Protein AF-0000000077086807 (afdb_homodimer)

Organism: Amphimedon queenslandica (NCBI:txid400682)

Foldseek 3Di:
DFQFAAPPPHPDSVPGDSDPPPRPPDDPPVNDDDDDDPLWDDFQDWAADQDPDRQDHFIWTQDPRFTATEDEPPDALLLQLLRSQLVPHHSPPGGDDPPPGDPPVHWHFYKYFDGPNPDNGSVPTDMDGTDTDD/DFQFDADPPHPDSVPGDSDPPPRPPDCPPVNDDDDDDPLWDDFQDWAADQDPDRQDHFIWTQDPRFTATEDEPPDALLLQLLRSQLVPHHSPPGDDDPPPGDPPVHWHFYKYFDGPNPDNGSVPTDMDGTDTDD

pLDDT: mean 76.61, std 18.99, range [32.12, 97.5]

Solvent-accessible surface area (backbone atoms only — not comparable to full-atom values): 13725 Å² total; per-residue (Å²): 113,62,22,32,44,46,58,95,79,46,89,42,78,83,63,18,56,62,57,83,60,97,44,72,61,59,71,52,58,75,16,28,35,22,31,37,34,34,92,45,40,43,64,74,29,65,50,57,40,72,46,94,47,82,48,28,24,28,37,28,37,15,53,90,50,34,68,23,34,36,21,22,85,66,64,34,55,35,41,21,16,13,47,26,40,55,63,38,26,37,40,70,67,30,33,52,41,50,41,78,36,68,82,58,98,49,37,26,28,36,31,48,59,52,45,89,42,80,51,70,36,67,86,73,30,54,59,51,78,54,36,34,29,101,111,62,19,32,46,48,60,94,80,47,88,44,78,85,64,20,56,61,56,84,60,95,41,72,59,58,70,52,60,73,16,29,33,22,32,36,35,34,92,46,40,43,64,73,28,64,50,57,39,70,47,93,49,83,49,27,23,26,38,26,37,16,52,90,50,33,70,24,32,36,21,21,84,64,66,36,55,35,43,22,16,13,48,24,39,54,63,38,26,38,40,70,69,30,35,52,41,52,40,78,36,69,82,57,97,50,38,28,29,35,31,48,58,51,44,88,41,80,52,70,36,67,86,73,28,54,59,53,77,54,37,32,28,99

Structure (mmCIF, N/CA/C/O backbone):
data_AF-0000000077086807-model_v1
#
loop_
_entity.id
_entity.type
_entity.pdbx_description
1 polymer 'SRCR domain-containing protein'
#
loop_
_atom_site.group_PDB
_atom_site.id
_atom_site.type_symbol
_atom_site.label_atom_id
_atom_site.label_alt_id
_atom_site.label_comp_id
_atom_site.label_asym_id
_atom_site.label_entity_id
_atom_site.label_seq_id
_atom_site.pdbx_PDB_ins_code
_atom_site.Cartn_x
_atom_site.Cartn_y
_atom_site.Cartn_z
_atom_site.occupancy
_atom_site.B_iso_or_equiv
_atom_site.auth_seq_id
_atom_site.auth_comp_id
_atom_site.auth_asym_id
_atom_site.auth_atom_id
_atom_site.pdbx_PDB_model_num
ATOM 1 N N . MET A 1 1 ? 14.492 -28.344 -6.41 1 32.66 1 MET A N 1
ATOM 2 C CA . MET A 1 1 ? 13.789 -27.094 -6.109 1 32.66 1 MET A CA 1
ATOM 3 C C . MET A 1 1 ? 12.289 -27.25 -6.328 1 32.66 1 MET A C 1
ATOM 5 O O . MET A 1 1 ? 11.844 -27.5 -7.449 1 32.66 1 MET A O 1
ATOM 9 N N . SER A 1 2 ? 11.641 -27.75 -5.359 1 36.88 2 SER A N 1
ATOM 10 C CA . SER A 1 2 ? 10.383 -28.484 -5.41 1 36.88 2 SER A CA 1
ATOM 11 C C . SER A 1 2 ? 9.195 -27.531 -5.512 1 36.88 2 SER A C 1
ATOM 13 O O . SER A 1 2 ? 9.234 -26.422 -4.98 1 36.88 2 SER A O 1
ATOM 15 N N . SER A 1 3 ? 8.555 -27.578 -6.641 1 43 3 SER A N 1
ATOM 16 C CA . SER A 1 3 ? 7.273 -26.906 -6.84 1 43 3 SER A CA 1
ATOM 17 C C . SER A 1 3 ? 6.227 -27.406 -5.844 1 43 3 SER A C 1
ATOM 19 O O . SER A 1 3 ? 6.18 -28.594 -5.523 1 43 3 SER A O 1
ATOM 21 N N . VAL A 1 4 ? 5.785 -26.609 -4.941 1 46.09 4 VAL A N 1
ATOM 22 C CA . VAL A 1 4 ? 4.719 -27.016 -4.023 1 46.09 4 VAL A CA 1
ATOM 23 C C . VAL A 1 4 ? 3.361 -26.656 -4.629 1 46.09 4 VAL A C 1
ATOM 25 O O . VAL A 1 4 ? 3.166 -25.562 -5.137 1 46.09 4 VAL A O 1
ATOM 28 N N . TYR A 1 5 ? 2.594 -27.688 -5.238 1 46 5 TYR A N 1
ATOM 29 C CA . TYR A 1 5 ? 1.195 -27.562 -5.633 1 46 5 TYR A CA 1
ATOM 30 C C . TYR A 1 5 ? 0.279 -27.625 -4.418 1 46 5 TYR A C 1
ATOM 32 O O . TYR A 1 5 ? 0.442 -28.5 -3.555 1 46 5 TYR A O 1
ATOM 40 N N . CYS A 1 6 ? -0.334 -26.516 -4.027 1 48.94 6 CYS A N 1
ATOM 41 C CA . CYS A 1 6 ? -1.276 -26.594 -2.916 1 48.94 6 CYS A CA 1
ATOM 42 C C . CYS A 1 6 ? -2.713 -26.641 -3.422 1 48.94 6 CYS A C 1
ATOM 44 O O . CYS A 1 6 ? -3.086 -25.875 -4.312 1 48.94 6 CYS A O 1
ATOM 46 N N . SER A 1 7 ? -3.307 -27.812 -3.32 1 43.62 7 SER A N 1
ATOM 47 C CA . SER A 1 7 ? -4.73 -27.906 -3.627 1 43.62 7 SER A CA 1
ATOM 48 C C . SER A 1 7 ? -5.531 -26.859 -2.869 1 43.62 7 SER A C 1
ATOM 50 O O . SER A 1 7 ? -5.078 -26.344 -1.845 1 43.62 7 SER A O 1
ATOM 52 N N . ASN A 1 8 ? -6.672 -26.359 -3.514 1 44.47 8 ASN A N 1
ATOM 53 C CA . ASN A 1 8 ? -7.641 -25.422 -2.969 1 44.47 8 ASN A CA 1
ATOM 54 C C . ASN A 1 8 ? -7.91 -25.688 -1.49 1 44.47 8 ASN A C 1
ATOM 56 O O . ASN A 1 8 ? -8.391 -24.797 -0.776 1 44.47 8 ASN A O 1
ATOM 60 N N . SER A 1 9 ? -7.863 -26.797 -1.082 1 41.06 9 SER A N 1
ATOM 61 C CA . SER A 1 9 ? -8.266 -27.219 0.256 1 41.06 9 SER A CA 1
ATOM 62 C C . SER A 1 9 ? -7.086 -27.188 1.225 1 41.06 9 SER A C 1
ATOM 64 O O . SER A 1 9 ? -7.211 -27.594 2.379 1 41.06 9 SER A O 1
ATOM 66 N N . ALA A 1 10 ? -5.969 -26.781 0.783 1 44.25 10 ALA A N 1
ATOM 67 C CA . ALA A 1 10 ? -4.852 -26.906 1.719 1 44.25 10 ALA A CA 1
ATOM 68 C C . ALA A 1 10 ? -4.824 -25.734 2.695 1 44.25 10 ALA A C 1
ATOM 70 O O . ALA A 1 10 ? -4.949 -24.578 2.289 1 44.25 10 ALA A O 1
ATOM 71 N N . ALA A 1 11 ? -4.926 -25.969 3.92 1 46 11 ALA A N 1
ATOM 72 C CA . ALA A 1 11 ? -5 -24.969 4.996 1 46 11 ALA A CA 1
ATOM 73 C C . ALA A 1 11 ? -3.684 -24.219 5.133 1 46 11 ALA A C 1
ATOM 75 O O . ALA A 1 11 ? -3.664 -23.078 5.605 1 46 11 ALA A O 1
ATOM 76 N N . SER A 1 12 ? -2.568 -24.969 4.969 1 43.09 12 SER A N 1
ATOM 77 C CA . SER A 1 12 ? -1.233 -24.391 5.102 1 43.09 12 SER A CA 1
ATOM 78 C C . SER A 1 12 ? -0.334 -24.797 3.943 1 43.09 12 SER A C 1
ATOM 80 O O . SER A 1 12 ? -0.54 -25.859 3.336 1 43.09 12 SER A O 1
ATOM 82 N N . LEU A 1 13 ? 0.532 -23.891 3.283 1 48.75 13 LEU A N 1
ATOM 83 C CA . LEU A 1 13 ? 1.515 -24.219 2.254 1 48.75 13 LEU A CA 1
ATOM 84 C C . LEU A 1 13 ? 2.322 -25.453 2.635 1 48.75 13 LEU A C 1
ATOM 86 O O . LEU A 1 13 ? 2.754 -26.203 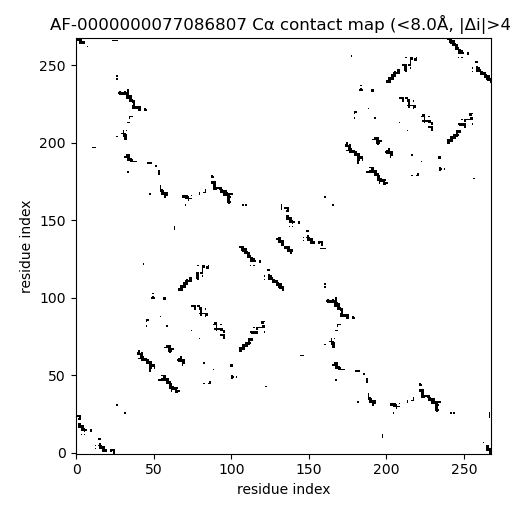1.764 1 48.75 13 LEU A O 1
ATOM 90 N N . LEU A 1 14 ? 2.484 -25.562 3.871 1 46.91 14 LEU A N 1
ATOM 91 C CA . LEU A 1 14 ? 3.229 -26.734 4.324 1 46.91 14 LEU A CA 1
ATOM 92 C C . LEU A 1 14 ? 2.492 -28.016 3.959 1 46.91 14 LEU A C 1
ATOM 94 O O . LEU A 1 14 ? 3.098 -29.094 3.902 1 46.91 14 LEU A O 1
ATOM 98 N N . ASP A 1 15 ? 1.222 -27.875 3.877 1 47.03 15 ASP A N 1
ATOM 99 C CA . ASP A 1 15 ? 0.433 -29.078 3.627 1 47.03 15 ASP A CA 1
ATOM 100 C C . ASP A 1 15 ? 0.374 -29.391 2.135 1 47.03 15 ASP A C 1
ATOM 102 O O . ASP A 1 15 ? -0.283 -30.359 1.726 1 47.03 15 ASP A O 1
ATOM 106 N N . CYS A 1 16 ? 0.763 -28.469 1.413 1 50.34 16 CYS A N 1
ATOM 107 C CA . CYS A 1 16 ? 0.667 -28.688 -0.025 1 50.34 16 CYS A CA 1
ATOM 108 C C . CYS A 1 16 ? 1.713 -29.688 -0.492 1 50.34 16 CYS A C 1
ATOM 110 O O . CYS A 1 16 ? 2.816 -29.75 0.054 1 50.34 16 CYS A O 1
ATOM 112 N N . SER A 1 17 ? 1.229 -30.891 -1 1 47 17 SER A N 1
ATOM 113 C CA . SER A 1 17 ? 2.061 -31.969 -1.515 1 47 17 SER A CA 1
ATOM 114 C C . SER A 1 17 ? 2.938 -31.5 -2.668 1 47 17 SER A C 1
ATOM 116 O O . SER A 1 17 ? 2.492 -30.719 -3.514 1 47 17 SER A O 1
ATOM 118 N N . TYR A 1 18 ? 4.316 -31.438 -2.516 1 44.19 18 TYR A N 1
ATOM 119 C CA . TYR A 1 18 ? 5.348 -31.281 -3.537 1 44.19 18 TYR A CA 1
ATOM 120 C C . TYR A 1 18 ? 5.137 -32.25 -4.68 1 44.19 18 TYR A C 1
ATOM 122 O O . TYR A 1 18 ? 5.355 -33.469 -4.516 1 44.19 18 TYR A O 1
ATOM 130 N N . ASN A 1 19 ? 4.074 -32.312 -5.449 1 40.34 19 ASN A N 1
ATOM 131 C CA . ASN A 1 19 ? 4.152 -33.281 -6.52 1 40.34 19 ASN A CA 1
ATOM 132 C C . ASN A 1 19 ? 5.203 -32.906 -7.559 1 40.34 19 ASN A C 1
ATOM 134 O O . ASN A 1 19 ? 5.461 -31.719 -7.781 1 40.34 19 ASN A O 1
ATOM 138 N N . SER A 1 20 ? 6.109 -33.781 -8.086 1 37.34 20 SER A N 1
ATOM 139 C CA . SER A 1 20 ? 7.188 -33.938 -9.055 1 37.34 20 SER A CA 1
ATOM 140 C C . SER A 1 20 ? 6.785 -33.406 -10.422 1 37.34 20 SER A C 1
ATOM 142 O O . SER A 1 20 ? 7.539 -33.5 -11.391 1 37.34 20 SER A O 1
ATOM 144 N N . LEU A 1 21 ? 5.539 -33.406 -10.789 1 40.88 21 LEU A N 1
ATOM 145 C CA . LEU A 1 21 ? 5.379 -33.188 -12.227 1 40.88 21 LEU A CA 1
ATOM 146 C C . LEU A 1 21 ? 6.113 -31.922 -12.672 1 40.88 21 LEU A C 1
ATOM 148 O O . LEU A 1 21 ? 6.52 -31.109 -11.844 1 40.88 21 LEU A O 1
ATOM 152 N N . SER A 1 22 ? 5.984 -31.625 -14.102 1 41.62 22 SER A N 1
ATOM 153 C CA . SER A 1 22 ? 6.684 -30.688 -14.984 1 41.62 22 SER A CA 1
ATOM 154 C C . SER A 1 22 ? 6.73 -29.297 -14.383 1 41.62 22 SER A C 1
ATOM 156 O O . SER A 1 22 ? 5.801 -28.5 -14.57 1 41.62 22 SER A O 1
ATOM 158 N N . ALA A 1 23 ? 7.07 -29.172 -13.25 1 45.06 23 ALA A N 1
ATOM 159 C CA . ALA A 1 23 ? 7.133 -28.172 -12.188 1 45.06 23 ALA A CA 1
ATOM 160 C C . ALA A 1 23 ? 7.785 -26.875 -12.68 1 45.06 23 ALA A C 1
ATOM 162 O O . ALA A 1 23 ? 8.914 -26.891 -13.164 1 45.06 23 ALA A O 1
ATOM 163 N N . ILE A 1 24 ? 7.016 -26.156 -13.391 1 48.53 24 ILE A N 1
ATOM 164 C CA . ILE A 1 24 ? 7.629 -24.875 -13.727 1 48.53 24 ILE A CA 1
ATOM 165 C C . ILE A 1 24 ? 8.508 -24.406 -12.57 1 48.53 24 ILE A C 1
ATOM 167 O O . ILE A 1 24 ? 8.016 -24.219 -11.453 1 48.53 24 ILE A O 1
ATOM 171 N N . THR A 1 25 ? 9.844 -24.844 -12.414 1 51.31 25 THR A N 1
ATOM 172 C CA . THR A 1 25 ? 10.859 -24.75 -11.367 1 51.31 25 THR A CA 1
ATOM 173 C C . THR A 1 25 ? 11.297 -23.297 -11.156 1 51.31 25 THR A C 1
ATOM 175 O O . THR A 1 25 ? 11.914 -22.969 -10.141 1 51.31 25 THR A O 1
ATOM 178 N N . SER A 1 26 ? 11.133 -22.578 -12.188 1 60.66 26 SER A N 1
ATOM 179 C CA . SER A 1 26 ? 11.672 -21.234 -11.969 1 60.66 26 SER A CA 1
ATOM 180 C C . SER A 1 26 ? 10.828 -20.172 -12.648 1 60.66 26 SER A C 1
ATOM 182 O O . SER A 1 26 ? 10.156 -20.453 -13.648 1 60.66 26 SER A O 1
ATOM 184 N N . CYS A 1 27 ? 10.398 -19.359 -11.852 1 69.56 27 CYS A N 1
ATOM 185 C CA . CYS A 1 27 ? 9.844 -18.188 -12.531 1 69.56 27 CYS A CA 1
ATOM 186 C C . CYS A 1 27 ? 10.906 -17.469 -13.336 1 69.56 27 CYS A C 1
ATOM 188 O O . CYS A 1 27 ? 11.945 -17.078 -12.797 1 69.56 27 CYS A O 1
ATOM 190 N N . GLY A 1 28 ? 11.109 -17.766 -14.648 1 67.19 28 GLY A N 1
ATOM 191 C CA . GLY A 1 28 ? 12.055 -16.984 -15.43 1 67.19 28 GLY A CA 1
ATOM 192 C C . GLY A 1 28 ? 12.016 -15.5 -15.117 1 67.19 28 GLY A C 1
ATOM 193 O O . GLY A 1 28 ? 10.984 -14.984 -14.664 1 67.19 28 GLY A O 1
ATOM 194 N N . ASP A 1 29 ? 13.211 -14.852 -15 1 66.81 29 ASP A N 1
ATOM 195 C CA . ASP A 1 29 ? 13.375 -13.445 -14.656 1 66.81 29 ASP A CA 1
ATOM 196 C C . ASP A 1 29 ? 12.359 -12.578 -15.398 1 66.81 29 ASP A C 1
ATOM 198 O O . ASP A 1 29 ? 11.906 -11.562 -14.875 1 66.81 29 ASP A O 1
ATOM 202 N N . LEU A 1 30 ? 11.875 -13.109 -16.547 1 66.56 30 LEU A N 1
ATOM 203 C CA . LEU A 1 30 ? 11.023 -12.266 -17.391 1 66.56 30 LEU A CA 1
ATOM 204 C C . LEU A 1 30 ? 9.555 -12.477 -17.047 1 66.56 30 LEU A C 1
ATOM 206 O O . LEU A 1 30 ? 8.688 -11.805 -17.609 1 66.56 30 LEU A O 1
ATOM 210 N N . ASN A 1 31 ? 9.289 -13.297 -16.062 1 78.75 31 ASN A N 1
ATOM 211 C CA . ASN A 1 31 ? 7.891 -13.586 -15.773 1 78.75 31 ASN A CA 1
ATOM 212 C C . ASN A 1 31 ? 7.5 -13.109 -14.375 1 78.75 31 ASN A C 1
ATOM 214 O O . ASN A 1 31 ? 6.367 -13.312 -13.938 1 78.75 31 ASN A O 1
ATOM 218 N N . ARG A 1 32 ? 8.5 -12.461 -13.805 1 82.69 32 ARG A N 1
ATOM 219 C CA . ARG A 1 32 ? 8.227 -11.891 -12.492 1 82.69 32 ARG A CA 1
ATOM 220 C C . ARG A 1 32 ? 7.504 -10.555 -12.609 1 82.69 32 ARG A C 1
ATOM 222 O O . ARG A 1 32 ? 8.055 -9.586 -13.133 1 82.69 32 ARG A O 1
ATOM 229 N N . ALA A 1 33 ? 6.359 -10.477 -12.094 1 90 33 ALA A N 1
ATOM 230 C CA . ALA A 1 33 ? 5.469 -9.344 -12.32 1 90 33 ALA A CA 1
ATOM 231 C C . ALA A 1 33 ? 5.867 -8.148 -11.453 1 90 33 ALA A C 1
ATOM 233 O O . ALA A 1 33 ? 6.082 -8.297 -10.25 1 90 33 ALA A O 1
ATOM 234 N N . GLY A 1 34 ? 6.016 -7.012 -12.031 1 91.88 34 GLY A N 1
ATOM 235 C CA . GLY A 1 34 ? 6.203 -5.723 -11.391 1 91.88 34 GLY A CA 1
ATOM 236 C C . GLY A 1 34 ? 5.414 -4.605 -12.039 1 91.88 34 GLY A C 1
ATOM 237 O O . GLY A 1 34 ? 4.836 -4.797 -13.117 1 91.88 34 GLY A O 1
ATOM 238 N N . VAL A 1 35 ? 5.379 -3.488 -11.352 1 94.94 35 VAL A N 1
ATOM 239 C CA . VAL A 1 35 ? 4.664 -2.352 -11.93 1 94.94 35 VAL A CA 1
ATOM 240 C C . VAL A 1 35 ? 5.367 -1.053 -11.539 1 94.94 35 VAL A C 1
ATOM 242 O O . VAL A 1 35 ? 6.09 -1.005 -10.539 1 94.94 35 VAL A O 1
ATOM 245 N N . ILE A 1 36 ? 5.277 -0.093 -12.344 1 94.5 36 ILE A N 1
ATOM 246 C CA . ILE A 1 36 ? 5.52 1.311 -12.031 1 94.5 36 ILE A CA 1
ATOM 247 C C . ILE A 1 36 ? 4.215 2.098 -12.148 1 94.5 36 ILE A C 1
ATOM 249 O O . ILE A 1 36 ? 3.586 2.111 -13.211 1 94.5 36 ILE A O 1
ATOM 253 N N . CYS A 1 37 ? 3.793 2.619 -11.125 1 94.19 37 CYS A N 1
ATOM 254 C CA . CYS A 1 37 ? 2.604 3.463 -11.117 1 94.19 37 CYS A CA 1
ATOM 255 C C . CYS A 1 37 ? 2.98 4.934 -11.234 1 94.19 37 CYS A C 1
ATOM 257 O O . CYS A 1 37 ? 4.125 5.312 -10.969 1 94.19 37 CYS A O 1
ATOM 259 N N . LEU A 1 38 ? 2.053 5.707 -11.695 1 89.69 38 LEU A N 1
ATOM 260 C CA . LEU A 1 38 ? 2.236 7.148 -11.602 1 89.69 38 LEU A CA 1
ATOM 261 C C . LEU A 1 38 ? 2.182 7.617 -10.156 1 89.69 38 LEU A C 1
ATOM 263 O O . LEU A 1 38 ? 1.295 7.211 -9.398 1 89.69 38 LEU A O 1
ATOM 267 N N . ASP A 1 39 ? 3.178 8.375 -9.812 1 84.62 39 ASP A N 1
ATOM 268 C CA . ASP A 1 39 ? 3.172 8.875 -8.438 1 84.62 39 ASP A CA 1
ATOM 269 C C . ASP A 1 39 ? 2.143 9.984 -8.266 1 84.62 39 ASP A C 1
ATOM 271 O O . ASP A 1 39 ? 2.484 11.094 -7.855 1 84.62 39 ASP A O 1
ATOM 275 N N . ALA A 1 40 ? 1.039 9.883 -8.82 1 84.5 40 ALA A N 1
ATOM 276 C CA . ALA A 1 40 ? -0.172 10.656 -8.562 1 84.5 40 ALA A CA 1
ATOM 277 C C . ALA A 1 40 ? -1.121 9.898 -7.637 1 84.5 40 ALA A C 1
ATOM 279 O O . ALA A 1 40 ? -1.099 8.672 -7.586 1 84.5 40 ALA A O 1
ATOM 280 N N . CYS A 1 41 ? -1.709 10.664 -6.844 1 80.56 41 CYS A N 1
ATOM 281 C CA . CYS A 1 41 ? -2.482 9.953 -5.832 1 80.56 41 CYS A CA 1
ATOM 282 C C . CYS A 1 41 ? -3.912 10.484 -5.77 1 80.56 41 CYS A C 1
ATOM 284 O O . CYS A 1 41 ? -4.172 11.633 -6.125 1 80.56 41 CYS A O 1
ATOM 286 N N . ASP A 1 42 ? -4.738 9.531 -5.457 1 81.62 42 ASP A N 1
ATOM 287 C CA . ASP A 1 42 ? -6.121 9.898 -5.168 1 81.62 42 ASP A CA 1
ATOM 288 C C . ASP A 1 42 ? -6.312 10.195 -3.682 1 81.62 42 ASP A C 1
ATOM 290 O O . ASP A 1 42 ? -5.773 9.484 -2.828 1 81.62 42 ASP A O 1
ATOM 294 N N . ASP A 1 43 ? -7.086 11.219 -3.469 1 82.31 43 ASP A N 1
ATOM 295 C CA . ASP A 1 43 ? -7.293 11.664 -2.096 1 82.31 43 ASP A CA 1
ATOM 296 C C . ASP A 1 43 ? -7.77 10.516 -1.208 1 82.31 43 ASP A C 1
ATOM 298 O O . ASP A 1 43 ? -8.625 9.727 -1.61 1 82.31 43 ASP A O 1
ATOM 302 N N . GLY A 1 44 ? -7.125 10.445 -0.062 1 86.38 44 GLY A N 1
ATOM 303 C CA . GLY A 1 44 ? -7.535 9.461 0.927 1 86.38 44 GLY A CA 1
ATOM 304 C C . GLY A 1 44 ? -6.648 8.227 0.953 1 86.38 44 GLY A C 1
ATOM 305 O O . GLY A 1 44 ? -6.668 7.461 1.918 1 86.38 44 GLY A O 1
ATOM 306 N N . ASN A 1 45 ? -5.945 8.008 -0.081 1 87.56 45 ASN A N 1
ATOM 307 C CA . ASN A 1 45 ? -5.059 6.848 -0.113 1 87.56 45 ASN A CA 1
ATOM 308 C C . ASN A 1 45 ? -3.9 7.004 0.869 1 87.56 45 ASN A C 1
ATOM 310 O O . ASN A 1 45 ? -3.475 8.125 1.161 1 87.56 45 ASN A O 1
ATOM 314 N N . LEU A 1 46 ? -3.439 5.844 1.335 1 91.56 46 LEU A N 1
ATOM 315 C CA . LEU A 1 46 ? -2.391 5.812 2.348 1 91.56 46 LEU A CA 1
ATOM 316 C C . LEU A 1 46 ? -1.179 5.031 1.85 1 91.56 46 LEU A C 1
ATOM 318 O O . LEU A 1 46 ? -1.327 4.02 1.161 1 91.56 46 LEU A O 1
ATOM 322 N N . ARG A 1 47 ? 0.039 5.461 2.221 1 90.69 47 ARG A N 1
ATOM 323 C CA . ARG A 1 47 ? 1.237 4.672 1.959 1 90.69 47 ARG A CA 1
ATOM 324 C C . ARG A 1 47 ? 2.279 4.879 3.053 1 90.69 47 ARG A C 1
ATOM 326 O O . ARG A 1 47 ? 2.152 5.789 3.875 1 90.69 47 ARG A O 1
ATOM 333 N N . LEU A 1 48 ? 3.229 3.975 3.043 1 90.31 48 LEU A N 1
ATOM 334 C CA . LEU A 1 48 ? 4.387 4.121 3.918 1 90.31 48 LEU A CA 1
ATOM 335 C C . LEU A 1 48 ? 5.629 4.496 3.115 1 90.31 48 LEU A C 1
ATOM 337 O O . LEU A 1 48 ? 5.836 3.99 2.01 1 90.31 48 LEU A O 1
ATOM 341 N N . SER A 1 49 ? 6.387 5.379 3.715 1 87.75 49 SER A N 1
ATOM 342 C CA . SER A 1 49 ? 7.625 5.797 3.07 1 87.75 49 SER A CA 1
ATOM 343 C C . SER A 1 49 ? 8.758 5.941 4.086 1 87.75 49 SER A C 1
ATOM 345 O O . SER A 1 49 ? 8.508 5.965 5.293 1 87.75 49 SER A O 1
ATOM 347 N N . GLY A 1 50 ? 10 5.977 3.502 1 84.44 50 GLY A N 1
ATOM 348 C CA . GLY A 1 50 ? 11.141 6.305 4.34 1 84.44 50 GLY A CA 1
ATOM 349 C C . GLY A 1 50 ? 11.742 5.094 5.027 1 84.44 50 GLY A C 1
ATOM 350 O O . GLY A 1 50 ? 12.547 5.23 5.945 1 84.44 50 GLY A O 1
ATOM 351 N N . SER A 1 51 ? 11.305 3.992 4.738 1 84.06 51 SER A N 1
ATOM 352 C CA . SER A 1 51 ? 11.836 2.748 5.289 1 84.06 51 SER A CA 1
ATOM 353 C C . SER A 1 51 ? 12.125 1.737 4.184 1 84.06 51 SER A C 1
ATOM 355 O O . SER A 1 51 ? 11.492 1.769 3.123 1 84.06 51 SER A O 1
ATOM 357 N N . SER A 1 52 ? 13.047 0.859 4.438 1 83.56 52 SER A N 1
ATOM 358 C CA . SER A 1 52 ? 13.328 -0.219 3.496 1 83.56 52 SER A CA 1
ATOM 359 C C . SER A 1 52 ? 12.336 -1.364 3.65 1 83.56 52 SER A C 1
ATOM 361 O O . SER A 1 52 ? 12.219 -2.217 2.768 1 83.56 52 SER A O 1
ATOM 363 N N . ALA A 1 53 ? 11.664 -1.396 4.781 1 86.88 53 ALA A N 1
ATOM 364 C CA . ALA A 1 53 ? 10.656 -2.428 5.008 1 86.88 53 ALA A CA 1
ATOM 365 C C . ALA A 1 53 ? 9.297 -1.994 4.461 1 86.88 53 ALA A C 1
ATOM 367 O O . ALA A 1 53 ? 8.852 -0.872 4.711 1 86.88 53 ALA A O 1
ATOM 368 N N . GLU A 1 54 ? 8.656 -2.875 3.758 1 88.12 54 GLU A N 1
ATOM 369 C CA . GLU A 1 54 ? 7.371 -2.566 3.137 1 88.12 54 GLU A CA 1
ATOM 370 C C . GLU A 1 54 ? 6.293 -2.33 4.191 1 88.12 54 GLU A C 1
ATOM 372 O O . GLU A 1 54 ? 5.273 -1.698 3.91 1 88.12 54 GLU A O 1
ATOM 377 N N . TYR A 1 55 ? 6.48 -2.811 5.391 1 90.81 55 TYR A N 1
ATOM 378 C CA . TYR A 1 55 ? 5.434 -2.787 6.406 1 90.81 55 TYR A CA 1
ATOM 379 C C . TYR A 1 55 ? 5.719 -1.721 7.457 1 90.81 55 TYR A C 1
ATOM 381 O O . TYR A 1 55 ? 5.051 -1.666 8.492 1 90.81 55 TYR A O 1
ATOM 389 N N . ALA A 1 56 ? 6.703 -0.946 7.219 1 91.75 56 ALA A N 1
ATOM 390 C CA . ALA A 1 56 ? 7.102 0.076 8.18 1 91.75 56 ALA A CA 1
ATOM 391 C C . ALA A 1 56 ? 7.508 1.367 7.477 1 91.75 56 ALA A C 1
ATOM 393 O O . ALA A 1 56 ? 8.094 1.332 6.391 1 91.75 56 ALA A O 1
ATOM 394 N N . GLY A 1 57 ? 7.191 2.477 8.227 1 91.06 57 GLY A N 1
ATOM 395 C CA . GLY A 1 57 ? 7.656 3.744 7.688 1 91.06 57 GLY A CA 1
ATOM 396 C C . GLY A 1 57 ? 6.824 4.926 8.141 1 91.06 57 GLY A C 1
ATOM 397 O O . GLY A 1 57 ? 6.023 4.809 9.07 1 91.06 57 GLY A O 1
ATOM 398 N N . ARG A 1 58 ? 7.105 6.051 7.508 1 91.62 58 ARG A N 1
ATOM 399 C CA . ARG A 1 58 ? 6.336 7.277 7.695 1 91.62 58 ARG A CA 1
ATOM 400 C C . ARG A 1 58 ? 4.961 7.164 7.047 1 91.62 58 ARG A C 1
ATOM 402 O O . ARG A 1 58 ? 4.832 6.637 5.938 1 91.62 58 ARG A O 1
ATOM 409 N N . VAL A 1 59 ? 3.982 7.641 7.758 1 91.5 59 VAL A N 1
ATOM 410 C CA . VAL A 1 59 ? 2.625 7.586 7.227 1 91.5 59 VAL A CA 1
ATOM 411 C C . VAL A 1 59 ? 2.363 8.812 6.352 1 91.5 59 VAL A C 1
ATOM 413 O O . VAL A 1 59 ? 2.52 9.945 6.801 1 91.5 59 VAL A O 1
ATOM 416 N N . GLU A 1 60 ? 2.021 8.523 5.129 1 90.06 60 GLU A N 1
ATOM 417 C CA . GLU A 1 60 ? 1.617 9.594 4.211 1 90.06 60 GLU A CA 1
ATOM 418 C C . GLU A 1 60 ? 0.202 9.359 3.689 1 90.06 60 GLU A C 1
ATOM 420 O O . GLU A 1 60 ? -0.159 8.242 3.332 1 90.06 60 GLU A O 1
ATOM 425 N N . ILE A 1 61 ? -0.528 10.367 3.65 1 89.12 61 ILE A N 1
ATOM 426 C CA . ILE A 1 61 ? -1.883 10.344 3.109 1 89.12 61 ILE A CA 1
ATOM 427 C C . ILE A 1 61 ? -1.975 11.289 1.912 1 89.12 61 ILE A C 1
ATOM 429 O O . ILE A 1 61 ? -1.387 12.375 1.92 1 89.12 61 ILE A O 1
ATOM 433 N N . CYS A 1 62 ? -2.699 10.836 0.92 1 86.94 62 CYS A N 1
ATOM 434 C CA . CYS A 1 62 ? -2.92 11.727 -0.211 1 86.94 62 CYS A CA 1
ATOM 435 C C . CYS A 1 62 ? -4.023 12.734 0.095 1 86.94 62 CYS A C 1
ATOM 437 O O . CYS A 1 62 ? -5.172 12.352 0.325 1 86.94 62 CYS A O 1
ATOM 439 N N . ILE A 1 63 ? -3.674 13.938 0.109 1 81.31 63 ILE A N 1
ATOM 440 C CA . ILE A 1 63 ? -4.594 15.047 0.331 1 81.31 63 ILE A CA 1
ATOM 441 C C . ILE A 1 63 ? -4.453 16.062 -0.798 1 81.31 63 ILE A C 1
ATOM 443 O O . ILE A 1 63 ? -3.355 16.562 -1.065 1 81.31 63 ILE A O 1
ATOM 447 N N . GLU A 1 64 ? -5.594 16.312 -1.415 1 78.81 64 GLU A N 1
ATOM 448 C CA . GLU A 1 64 ? -5.602 17.219 -2.555 1 78.81 64 GLU A CA 1
ATOM 449 C C . GLU A 1 64 ? -4.562 16.812 -3.594 1 78.81 64 GLU A C 1
ATOM 451 O O . GLU A 1 64 ? -3.787 17.656 -4.066 1 78.81 64 GLU A O 1
ATOM 456 N N . SER A 1 65 ? -4.379 15.562 -3.742 1 79.94 65 SER A N 1
ATOM 457 C CA . SER A 1 65 ? -3.605 14.945 -4.812 1 79.94 65 SER A CA 1
ATOM 458 C C . SER A 1 65 ? -2.109 15.023 -4.523 1 79.94 65 SER A C 1
ATOM 460 O O . SER A 1 65 ? -1.288 14.883 -5.434 1 79.94 65 SER A O 1
ATOM 462 N N . TYR A 1 66 ? -1.815 15.367 -3.287 1 81.25 66 TYR A N 1
ATOM 463 C CA . TYR A 1 66 ? -0.418 15.352 -2.871 1 81.25 66 TYR A CA 1
ATOM 464 C C . TYR A 1 66 ? -0.206 14.391 -1.708 1 81.25 66 TYR A C 1
ATOM 466 O O . TYR A 1 66 ? -1.017 14.344 -0.78 1 81.25 66 TYR A O 1
ATOM 474 N N . TRP A 1 67 ? 0.858 13.633 -1.886 1 85.31 67 TRP A N 1
ATOM 475 C CA . TRP A 1 67 ? 1.252 12.828 -0.731 1 85.31 67 TRP A CA 1
ATOM 476 C C . TRP A 1 67 ? 1.728 13.719 0.412 1 85.31 67 TRP A C 1
ATOM 478 O O . TRP A 1 67 ? 2.641 14.531 0.239 1 85.31 67 TRP A O 1
ATOM 488 N N . THR A 1 68 ? 1.14 13.586 1.539 1 83.88 68 THR A N 1
ATOM 489 C CA . THR A 1 68 ? 1.396 14.438 2.691 1 83.88 68 THR A CA 1
ATOM 490 C C . THR A 1 68 ? 1.759 13.609 3.916 1 83.88 68 THR A C 1
ATOM 492 O O . THR A 1 68 ? 1.007 12.711 4.309 1 83.88 68 THR A O 1
ATOM 495 N N . SER A 1 69 ? 2.889 13.898 4.512 1 86.44 69 SER A N 1
ATOM 496 C CA . SER A 1 69 ? 3.25 13.266 5.777 1 86.44 69 SER A CA 1
ATOM 497 C C . SER A 1 69 ? 2.426 13.828 6.93 1 86.44 69 SER A C 1
ATOM 499 O O . SER A 1 69 ? 2.158 15.031 6.984 1 86.44 69 SER A O 1
ATOM 501 N N . LEU A 1 70 ? 2.139 13.016 7.836 1 87.19 70 LEU A N 1
ATOM 502 C CA . LEU A 1 70 ? 1.295 13.438 8.945 1 87.19 70 LEU A CA 1
ATOM 503 C C . LEU A 1 70 ? 2.143 13.891 10.133 1 87.19 70 LEU A C 1
ATOM 505 O O . LEU A 1 70 ? 3.082 13.203 10.531 1 87.19 70 LEU A O 1
ATOM 509 N N . CYS A 1 71 ? 1.812 15 10.516 1 84.38 71 CYS A N 1
ATOM 510 C CA . CYS A 1 71 ? 2.338 15.562 11.758 1 84.38 71 CYS A CA 1
ATOM 511 C C . CYS A 1 71 ? 1.257 15.617 12.836 1 84.38 71 CYS A C 1
ATOM 513 O O . CYS A 1 71 ? 0.342 16.438 12.758 1 84.38 71 CYS A O 1
ATOM 515 N N . ASP A 1 72 ? 1.364 14.75 13.773 1 87.19 72 ASP A N 1
ATOM 516 C CA . ASP A 1 72 ? 0.331 14.594 14.797 1 87.19 72 ASP A CA 1
ATOM 517 C C . ASP A 1 72 ? 0.949 14.352 16.172 1 87.19 72 ASP A C 1
ATOM 519 O O . ASP A 1 72 ? 1.557 13.305 16.406 1 87.19 72 ASP A O 1
ATOM 523 N N . GLN A 1 73 ? 0.674 15.234 17.031 1 83.94 73 GLN A N 1
ATOM 524 C CA . GLN A 1 73 ? 1.228 15.125 18.375 1 83.94 73 GLN A CA 1
ATOM 525 C C . GLN A 1 73 ? 0.546 14.008 19.156 1 83.94 73 GLN A C 1
ATOM 527 O O . GLN A 1 73 ? 1.093 13.516 20.156 1 83.94 73 GLN A O 1
ATOM 532 N N . ASN A 1 74 ? -0.592 13.641 18.781 1 89.94 74 ASN A N 1
ATOM 533 C CA . ASN A 1 74 ? -1.355 12.648 19.531 1 89.94 74 ASN A CA 1
ATOM 534 C C . ASN A 1 74 ? -1.375 11.297 18.812 1 89.94 74 ASN A C 1
ATOM 536 O O . ASN A 1 74 ? -2.201 10.438 19.125 1 89.94 74 ASN A O 1
ATOM 540 N N . TRP A 1 75 ? -0.499 11.102 17.938 1 92.75 75 TRP A N 1
ATOM 541 C CA . TRP A 1 75 ? -0.4 9.836 17.219 1 92.75 75 TRP A CA 1
ATOM 542 C C . TRP A 1 75 ? -0.177 8.68 18.188 1 92.75 75 TRP A C 1
ATOM 544 O O . TRP A 1 75 ? 0.778 8.688 18.969 1 92.75 75 TRP A O 1
ATOM 554 N N . ASP A 1 76 ? -1.15 7.715 18.156 1 94.94 76 ASP A N 1
ATOM 555 C CA . ASP A 1 76 ? -1.055 6.672 19.172 1 94.94 76 ASP A CA 1
ATOM 556 C C . ASP A 1 76 ? -1.359 5.297 18.578 1 94.94 76 ASP A C 1
ATOM 558 O O . ASP A 1 76 ? -1.407 5.141 17.359 1 94.94 76 ASP A O 1
ATOM 562 N N . LEU A 1 77 ? -1.434 4.328 19.469 1 96.69 77 LEU A N 1
ATOM 563 C CA . LEU A 1 77 ? -1.562 2.932 19.062 1 96.69 77 LEU A CA 1
ATOM 564 C C . LEU A 1 77 ? -2.824 2.723 18.219 1 96.69 77 LEU A C 1
ATOM 566 O O . LEU A 1 77 ? -2.8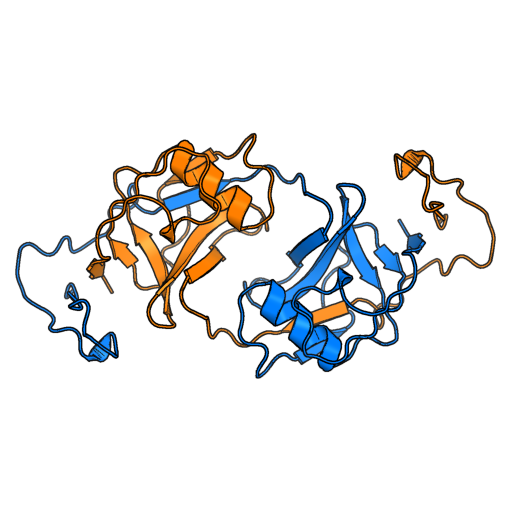01 2.008 17.219 1 96.69 77 LEU A O 1
ATOM 570 N N . LYS A 1 78 ? -3.965 3.312 18.641 1 97.31 78 LYS A N 1
ATOM 571 C CA . LYS A 1 78 ? -5.215 3.139 17.906 1 97.31 78 LYS A CA 1
ATOM 572 C C . LYS A 1 78 ? -5.109 3.711 16.484 1 97.31 78 LYS A C 1
ATOM 574 O O . LYS A 1 78 ? -5.625 3.127 15.531 1 97.31 78 LYS A O 1
ATOM 579 N N . ASP A 1 79 ? -4.453 4.812 16.375 1 96.88 79 ASP A N 1
ATOM 580 C CA . ASP A 1 79 ? -4.203 5.391 15.055 1 96.88 79 ASP A CA 1
ATOM 581 C C . ASP A 1 79 ? -3.357 4.453 14.195 1 96.88 79 ASP A C 1
ATOM 583 O O . ASP A 1 79 ? -3.684 4.203 13.031 1 96.88 79 ASP A O 1
ATOM 587 N N . ALA A 1 80 ? -2.285 3.941 14.82 1 96.19 80 ALA A N 1
ATOM 588 C CA . ALA A 1 80 ? -1.389 3.025 14.125 1 96.19 80 ALA A CA 1
ATOM 589 C C . ALA A 1 80 ? -2.133 1.773 13.664 1 96.19 80 ALA A C 1
ATOM 591 O O . ALA A 1 80 ? -1.892 1.269 12.562 1 96.19 80 ALA A O 1
ATOM 592 N N . GLN A 1 81 ? -3.031 1.27 14.477 1 96.12 81 GLN A N 1
ATOM 593 C CA . GLN A 1 81 ? -3.807 0.083 14.133 1 96.12 81 GLN A CA 1
ATOM 594 C C . GLN A 1 81 ? -4.668 0.332 12.898 1 96.12 81 GLN A C 1
ATOM 596 O O . GLN A 1 81 ? -4.734 -0.513 12 1 96.12 81 GLN A O 1
ATOM 601 N N . VAL A 1 82 ? -5.312 1.427 12.828 1 96.56 82 VAL A N 1
ATOM 602 C CA . VAL A 1 82 ? -6.152 1.771 11.688 1 96.56 82 VAL A CA 1
ATOM 603 C C . VAL A 1 82 ? -5.285 1.955 10.445 1 96.56 82 VAL A C 1
ATOM 605 O O . VAL A 1 82 ? -5.648 1.506 9.359 1 96.56 82 VAL A O 1
ATOM 608 N N . ALA A 1 83 ? -4.094 2.604 10.594 1 95.81 83 ALA A N 1
ATOM 609 C CA . ALA A 1 83 ? -3.195 2.793 9.453 1 95.81 83 ALA A CA 1
ATOM 610 C C . ALA A 1 83 ? -2.742 1.451 8.883 1 95.81 83 ALA A C 1
ATOM 612 O O . ALA A 1 83 ? -2.783 1.239 7.672 1 95.81 83 ALA A O 1
ATOM 613 N N . CYS A 1 84 ? -2.289 0.559 9.773 1 94.25 84 CYS A N 1
ATOM 614 C CA . CYS A 1 84 ? -1.836 -0.752 9.32 1 94.25 84 CYS A CA 1
ATOM 615 C C . CYS A 1 84 ? -2.969 -1.52 8.648 1 94.25 84 CYS A C 1
ATOM 617 O O . CYS A 1 84 ? -2.779 -2.107 7.582 1 94.25 84 CYS A O 1
ATOM 619 N N . ARG A 1 85 ? -4.164 -1.534 9.18 1 91.38 85 ARG A N 1
ATOM 620 C CA . ARG A 1 85 ? -5.32 -2.189 8.578 1 91.38 85 ARG A CA 1
ATOM 621 C C . ARG A 1 85 ? -5.609 -1.628 7.191 1 91.38 85 ARG A C 1
ATOM 623 O O . ARG A 1 85 ? -5.801 -2.385 6.238 1 91.38 85 ARG A O 1
ATOM 630 N N . GLU A 1 86 ? -5.652 -0.342 7.117 1 90.81 86 GLU A N 1
ATOM 631 C CA . GLU A 1 86 ? -5.938 0.317 5.844 1 90.81 86 GLU A CA 1
ATOM 632 C C . GLU A 1 86 ? -4.918 -0.076 4.781 1 90.81 86 GLU A C 1
ATOM 634 O O . GLU A 1 86 ? -5.25 -0.166 3.596 1 90.81 86 GLU A O 1
ATOM 639 N N . LEU A 1 87 ? -3.717 -0.331 5.199 1 90.56 87 LEU A N 1
ATOM 640 C CA . LEU A 1 87 ? -2.629 -0.658 4.281 1 90.56 87 LEU A CA 1
ATOM 641 C C . LEU A 1 87 ? -2.584 -2.156 4.008 1 90.56 87 LEU A C 1
ATOM 643 O O . LEU A 1 87 ? -1.714 -2.631 3.271 1 90.56 87 LEU A O 1
ATOM 647 N N . GLY A 1 88 ? -3.469 -2.947 4.66 1 85.62 88 GLY A N 1
ATOM 648 C CA . GLY A 1 88 ? -3.604 -4.359 4.34 1 85.62 88 GLY A CA 1
ATOM 649 C C . GLY A 1 88 ? -2.857 -5.262 5.305 1 85.62 88 GLY A C 1
ATOM 650 O O . GLY A 1 88 ? -2.676 -6.453 5.039 1 85.62 88 GLY A O 1
ATOM 651 N N . TYR A 1 89 ? -2.387 -4.707 6.355 1 88.69 89 TYR A N 1
ATOM 652 C CA . TYR A 1 89 ? -1.694 -5.492 7.375 1 88.69 89 TYR A CA 1
ATOM 653 C C . TYR A 1 89 ? -2.596 -5.742 8.578 1 88.69 89 TYR A C 1
ATOM 655 O O . TYR A 1 89 ? -3.615 -5.066 8.75 1 88.69 89 TYR A O 1
ATOM 663 N N . SER A 1 90 ? -2.152 -6.727 9.305 1 85.75 90 SER A N 1
ATOM 664 C CA . SER A 1 90 ? -2.875 -6.969 10.547 1 85.75 90 SER A CA 1
ATOM 665 C C . SER A 1 90 ? -2.736 -5.793 11.508 1 85.75 90 SER A C 1
ATOM 667 O O . SER A 1 90 ? -1.631 -5.297 11.734 1 85.75 90 SER A O 1
ATOM 669 N N . PRO A 1 91 ? -3.869 -5.367 12.031 1 89.62 91 PRO A N 1
ATOM 670 C CA . PRO A 1 91 ? -3.773 -4.297 13.031 1 89.62 91 PRO A CA 1
ATOM 671 C C . PRO A 1 91 ? -3.137 -4.762 14.336 1 89.62 91 PRO A C 1
ATOM 673 O O . PRO A 1 91 ? -2.703 -3.934 15.141 1 89.62 91 PRO A O 1
ATOM 676 N N . TYR A 1 92 ? -3.184 -6.109 14.383 1 87.56 92 TYR A N 1
ATOM 677 C CA . TYR A 1 92 ? -2.604 -6.637 15.617 1 87.56 92 TYR A CA 1
ATOM 678 C C . TYR A 1 92 ? -1.081 -6.574 15.57 1 87.56 92 TYR A C 1
ATOM 680 O O . TYR A 1 92 ? -0.463 -7.008 14.594 1 87.56 92 TYR A O 1
ATOM 688 N N . GLY A 1 93 ? -0.458 -5.82 16.391 1 88.12 93 GLY A N 1
ATOM 689 C CA . GLY A 1 93 ? 0.989 -5.688 16.453 1 88.12 93 GLY A CA 1
ATOM 690 C C . GLY A 1 93 ? 1.489 -4.355 15.93 1 88.12 93 GLY A C 1
ATOM 691 O O . GLY A 1 93 ? 2.697 -4.137 15.82 1 88.12 93 GLY A O 1
ATOM 692 N N . ALA A 1 94 ? 0.532 -3.6 15.438 1 93.38 94 ALA A N 1
ATOM 693 C CA . ALA A 1 94 ? 0.922 -2.273 14.969 1 93.38 94 ALA A CA 1
ATOM 694 C C . ALA A 1 94 ? 1.631 -1.487 16.062 1 93.38 94 ALA A C 1
ATOM 696 O O . ALA A 1 94 ? 1.256 -1.571 17.234 1 93.38 94 ALA A O 1
ATOM 697 N N . MET A 1 95 ? 2.635 -0.755 15.703 1 94.69 95 MET A N 1
ATOM 698 C CA . MET A 1 95 ? 3.365 0.11 16.625 1 94.69 95 MET A CA 1
ATOM 699 C C . MET A 1 95 ? 3.5 1.52 16.047 1 94.69 95 MET A C 1
ATOM 701 O O . MET A 1 95 ? 4.035 1.703 14.961 1 94.69 95 MET A O 1
ATOM 705 N N . PRO A 1 96 ? 2.918 2.471 16.844 1 94.06 96 PRO A N 1
ATOM 706 C CA . PRO A 1 96 ? 3.174 3.848 16.406 1 94.06 96 PRO A CA 1
ATOM 707 C C . PRO A 1 96 ? 4.637 4.254 16.578 1 94.06 96 PRO A C 1
ATOM 709 O O . PRO A 1 96 ? 5.289 3.848 17.531 1 94.06 96 PRO A O 1
ATOM 712 N N . THR A 1 97 ? 5.145 4.934 15.547 1 90.56 97 THR A N 1
ATOM 713 C CA . THR A 1 97 ? 6.492 5.488 15.641 1 90.56 97 THR A CA 1
ATOM 714 C C . THR A 1 97 ? 6.477 6.988 15.367 1 90.56 97 THR A C 1
ATOM 716 O O . THR A 1 97 ? 5.512 7.516 14.812 1 90.56 97 THR A O 1
ATOM 719 N N . TYR A 1 98 ? 7.574 7.656 15.789 1 82.94 98 TYR A N 1
ATOM 720 C CA . TYR A 1 98 ? 7.695 9.102 15.641 1 82.94 98 TYR A CA 1
ATOM 721 C C . TYR A 1 98 ? 9.07 9.484 15.109 1 82.94 98 TYR A C 1
ATOM 723 O O . TYR A 1 98 ? 10.086 8.914 15.523 1 82.94 98 TYR A O 1
ATOM 731 N N . GLY A 1 99 ? 9.039 10.453 14.148 1 69.5 99 GLY A N 1
ATOM 732 C CA . GLY A 1 99 ? 10.273 11.133 13.789 1 69.5 99 GLY A CA 1
ATOM 733 C C . GLY A 1 99 ? 11.297 10.219 13.148 1 69.5 99 GLY A C 1
ATOM 734 O O . GLY A 1 99 ? 12.406 10.648 12.828 1 69.5 99 GLY A O 1
ATOM 735 N N . CYS A 1 100 ? 11.086 9.031 12.984 1 59.31 100 CYS A N 1
ATOM 736 C CA . CYS A 1 100 ? 12.133 8.078 12.648 1 59.31 100 CYS A CA 1
ATOM 737 C C . CYS A 1 100 ? 12.453 8.125 11.156 1 59.31 100 CYS A C 1
ATOM 739 O O . CYS A 1 100 ? 13.508 7.648 10.734 1 59.31 100 CYS A O 1
ATOM 741 N N . TYR A 1 101 ? 11.617 8.703 10.555 1 62.72 101 TYR A N 1
ATOM 742 C CA . TYR A 1 101 ? 11.844 8.578 9.125 1 62.72 101 TYR A CA 1
ATOM 743 C C . TYR A 1 101 ? 12.227 9.914 8.508 1 62.72 101 TYR A C 1
ATOM 745 O O . TYR A 1 101 ? 11.867 10.969 9.031 1 62.72 101 TYR A O 1
ATOM 753 N N . THR A 1 102 ? 13.258 9.953 7.684 1 57.84 102 THR A N 1
ATOM 754 C CA . THR A 1 102 ? 13.859 11.141 7.105 1 57.84 102 THR A CA 1
ATOM 755 C C . THR A 1 102 ? 12.797 12.039 6.484 1 57.84 102 THR A C 1
ATOM 757 O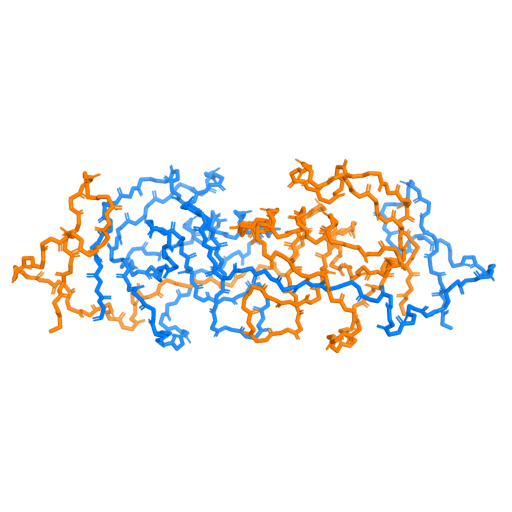 O . THR A 1 102 ? 11.727 11.57 6.098 1 57.84 102 THR A O 1
ATOM 760 N N . GLU A 1 103 ? 12.992 13.367 6.727 1 55.12 103 GLU A N 1
ATOM 761 C CA . GLU A 1 103 ? 12.141 14.43 6.207 1 55.12 103 GLU A CA 1
ATOM 762 C C . GLU A 1 103 ? 11.953 14.305 4.699 1 55.12 103 GLU A C 1
ATOM 764 O O . GLU A 1 103 ? 12.93 14.211 3.951 1 55.12 103 GLU A O 1
ATOM 769 N N . GLY A 1 104 ? 11.258 13.414 4.328 1 49.34 104 GLY A N 1
ATOM 770 C CA . GLY A 1 104 ? 11.023 13.484 2.893 1 49.34 104 GLY A CA 1
ATOM 771 C C . GLY A 1 104 ? 10.695 14.883 2.408 1 49.34 104 GLY A C 1
ATOM 772 O O . GLY A 1 104 ? 10.562 15.805 3.213 1 49.34 104 GLY A O 1
ATOM 773 N N . GLN A 1 105 ? 11.094 15.258 1.262 1 50.03 105 GLN A N 1
ATOM 774 C CA . GLN A 1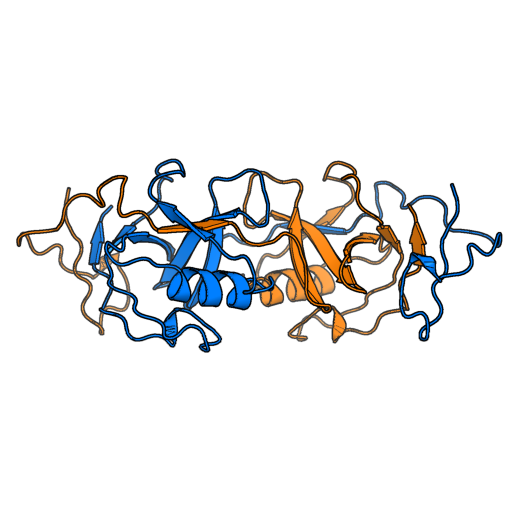 105 ? 10.688 16.469 0.552 1 50.03 105 GLN A CA 1
ATOM 775 C C . GLN A 1 105 ? 9.203 16.75 0.745 1 50.03 105 GLN A C 1
ATOM 777 O O . GLN A 1 105 ? 8.602 17.5 -0.034 1 50.03 105 GLN A O 1
ATOM 782 N N . LEU A 1 106 ? 8.625 16.203 1.791 1 56.69 106 LEU A N 1
ATOM 783 C CA . LEU A 1 106 ? 7.18 16.125 1.593 1 56.69 106 LEU A CA 1
ATOM 784 C C . LEU A 1 106 ? 6.449 17.062 2.537 1 56.69 106 LEU A C 1
ATOM 786 O O . LEU A 1 106 ? 6.98 17.438 3.592 1 56.69 106 LEU A O 1
ATOM 790 N N . SER A 1 107 ? 5.516 17.766 1.99 1 65.5 107 SER A N 1
ATOM 791 C CA . SER A 1 107 ? 4.527 18.578 2.705 1 65.5 107 SER A CA 1
ATOM 792 C C . SER A 1 107 ? 3.955 17.812 3.896 1 65.5 107 SER A C 1
ATOM 794 O O . SER A 1 107 ? 3.754 16.609 3.826 1 65.5 107 SER A O 1
ATOM 796 N N . PHE A 1 108 ? 4.148 18.516 5.074 1 72.25 108 PHE A N 1
ATOM 797 C CA . PHE A 1 108 ? 3.518 17.969 6.266 1 72.25 108 PHE A CA 1
ATOM 798 C C . PHE A 1 108 ? 2.129 18.547 6.473 1 72.25 108 PHE A C 1
ATOM 800 O O . PHE A 1 108 ? 1.926 19.75 6.285 1 72.25 108 PHE A O 1
ATOM 807 N N . GLY A 1 109 ? 1.193 17.719 6.539 1 75.5 109 GLY A N 1
ATOM 808 C CA . GLY A 1 109 ? -0.106 18.125 7.047 1 75.5 109 GLY A CA 1
ATOM 809 C C . GLY A 1 109 ? -0.255 17.938 8.539 1 75.5 109 GLY A C 1
ATOM 810 O O . GLY A 1 109 ? -0.31 16.797 9.023 1 75.5 109 GLY A O 1
ATOM 811 N N . ILE A 1 110 ? -0.115 19.047 9.258 1 66.75 110 ILE A N 1
ATOM 812 C CA . ILE A 1 110 ? -0.361 19.016 10.695 1 66.75 110 ILE A CA 1
ATOM 813 C C . ILE A 1 110 ? -1.846 18.766 10.961 1 66.75 110 ILE A C 1
ATOM 815 O O . ILE A 1 110 ? -2.701 19.453 10.406 1 66.75 110 ILE A O 1
ATOM 819 N N . THR A 1 111 ? -2.072 17.75 11.727 1 77 111 THR A N 1
ATOM 820 C CA . THR A 1 111 ? -3.451 17.406 12.055 1 77 111 THR A CA 1
ATOM 821 C C . THR A 1 111 ? -3.514 16.625 13.352 1 77 111 THR A C 1
ATOM 823 O O . THR A 1 111 ? -2.48 16.219 13.898 1 77 111 THR A O 1
ATOM 826 N N . SER A 1 112 ? -4.656 16.641 13.844 1 86 112 SER A N 1
ATOM 827 C CA . SER A 1 112 ? -4.93 15.742 14.961 1 86 112 SER A CA 1
ATOM 828 C C . SER A 1 112 ? -5.902 14.641 14.555 1 86 112 SER A C 1
ATOM 830 O O . SER A 1 112 ? -7.066 14.914 14.258 1 86 112 SER A O 1
ATOM 832 N N . ILE A 1 113 ? -5.34 13.5 14.508 1 91.38 113 ILE A N 1
ATOM 833 C CA . ILE A 1 113 ? -6.164 12.336 14.211 1 91.38 113 ILE A CA 1
ATOM 834 C C . ILE A 1 113 ? -6.391 11.523 15.484 1 91.38 113 ILE A C 1
ATOM 836 O O . ILE A 1 113 ? -5.457 11.297 16.25 1 91.38 113 ILE A O 1
ATOM 840 N N . ASN A 1 114 ? -7.648 11.195 15.695 1 95.44 114 ASN A N 1
ATOM 841 C CA . ASN A 1 114 ? -8.016 10.414 16.875 1 95.44 114 ASN A CA 1
ATOM 842 C C . ASN A 1 114 ? -8.938 9.25 16.5 1 95.44 114 ASN A C 1
ATOM 844 O O . ASN A 1 114 ? -10.156 9.43 16.406 1 95.44 114 ASN A O 1
ATOM 848 N N . CYS A 1 115 ? -8.344 8.062 16.453 1 97.06 115 CYS A N 1
ATOM 849 C CA . CYS A 1 115 ? -9.109 6.871 16.078 1 97.06 115 CYS A CA 1
ATOM 850 C C . CYS A 1 115 ? -9.523 6.086 17.328 1 97.06 115 CYS A C 1
ATOM 852 O O . CYS A 1 115 ? -8.891 6.195 18.375 1 97.06 115 CYS A O 1
ATOM 854 N N . THR A 1 116 ? -10.547 5.258 17.203 1 97 116 THR A N 1
ATOM 855 C CA . THR A 1 116 ? -10.945 4.309 18.234 1 97 116 THR A CA 1
ATOM 856 C C . THR A 1 116 ? -10.273 2.957 18.016 1 97 116 THR A C 1
ATOM 858 O O . THR A 1 116 ? -10.266 2.109 18.906 1 97 116 THR A O 1
ATOM 861 N N . GLY A 1 117 ? -9.703 2.742 16.844 1 95.38 117 GLY A N 1
ATOM 862 C CA . GLY A 1 117 ? -9.016 1.499 16.531 1 95.38 117 GLY A CA 1
ATOM 863 C C . GLY A 1 117 ? -9.82 0.594 15.609 1 95.38 117 GLY A C 1
ATOM 864 O O . GLY A 1 117 ? -9.273 -0.345 15.023 1 95.38 117 GLY A O 1
ATOM 865 N N . SER A 1 118 ? -11.18 0.853 15.344 1 94.38 118 SER A N 1
ATOM 866 C CA . SER A 1 118 ? -12.047 -0.041 14.578 1 94.38 118 SER A CA 1
ATOM 867 C C . SER A 1 118 ? -12.312 0.514 13.18 1 94.38 118 SER A C 1
ATOM 869 O O . SER A 1 118 ? -12.852 -0.188 12.32 1 94.38 118 SER A O 1
ATOM 871 N N . GLU A 1 119 ? -11.906 1.729 12.906 1 96.31 119 GLU A N 1
ATOM 872 C CA . GLU A 1 119 ? -12.148 2.352 11.602 1 96.31 119 GLU A CA 1
ATOM 873 C C . GLU A 1 119 ? -11.375 1.63 10.5 1 96.31 119 GLU A C 1
ATOM 875 O O . GLU A 1 119 ? -10.344 1.012 10.758 1 96.31 119 GLU A O 1
ATOM 880 N N . ASN A 1 120 ? -11.828 1.746 9.25 1 92.12 120 ASN A N 1
ATOM 881 C CA . ASN A 1 120 ? -11.195 1.091 8.109 1 92.12 120 ASN A CA 1
ATOM 882 C C . ASN A 1 120 ? -10.188 2.008 7.426 1 92.12 120 ASN A C 1
ATOM 884 O O . ASN A 1 120 ? -9.359 1.548 6.633 1 92.12 120 ASN A O 1
ATOM 888 N N . ALA A 1 121 ? -10.32 3.281 7.707 1 93.94 121 ALA A N 1
ATOM 889 C CA . ALA A 1 121 ? -9.414 4.27 7.125 1 93.94 121 ALA A CA 1
ATOM 890 C C . ALA A 1 121 ? -9.141 5.406 8.109 1 93.94 121 ALA A C 1
ATOM 892 O O . ALA A 1 121 ? -10.008 5.773 8.906 1 93.94 121 ALA A O 1
ATOM 893 N N . LEU A 1 122 ? -7.996 6 8.023 1 93.94 122 LEU A N 1
ATOM 894 C CA . LEU A 1 122 ? -7.613 7.094 8.906 1 93.94 122 LEU A CA 1
ATOM 895 C C . LEU A 1 122 ? -8.57 8.273 8.758 1 93.94 122 LEU A C 1
ATOM 897 O O . LEU A 1 122 ? -8.922 8.922 9.742 1 93.94 122 LEU A O 1
ATOM 901 N N . LEU A 1 123 ? -9.016 8.508 7.5 1 90.88 123 LEU A N 1
ATOM 902 C CA . LEU A 1 123 ? -9.859 9.672 7.246 1 90.88 123 LEU A CA 1
ATOM 903 C C . LEU A 1 123 ? -11.25 9.461 7.844 1 90.88 123 LEU A C 1
ATOM 905 O O . LEU A 1 123 ? -12.039 10.406 7.934 1 90.88 123 LEU A O 1
ATOM 909 N N . ASN A 1 124 ? -11.555 8.25 8.25 1 93.44 124 ASN A N 1
ATOM 910 C CA . ASN A 1 124 ? -12.812 7.965 8.938 1 93.44 124 ASN A CA 1
ATOM 911 C C . ASN A 1 124 ? -12.711 8.227 10.43 1 93.44 124 ASN A C 1
ATOM 913 O O . ASN A 1 124 ? -13.703 8.148 11.148 1 93.44 124 ASN A O 1
ATOM 917 N N . CYS A 1 125 ? -11.602 8.508 10.883 1 94.5 125 CYS A N 1
ATOM 918 C CA . CYS A 1 125 ? -11.406 8.867 12.289 1 94.5 125 CYS A CA 1
ATOM 919 C C . CYS A 1 125 ? -11.703 10.344 12.516 1 94.5 125 CYS A C 1
ATOM 921 O O . CYS A 1 125 ? -11.727 11.133 11.57 1 94.5 125 CYS A O 1
ATOM 923 N N . SER A 1 126 ? -12.031 10.688 13.812 1 93.62 126 SER A N 1
ATOM 924 C CA . SER A 1 126 ? -12.062 12.109 14.148 1 93.62 126 SER A CA 1
ATOM 925 C C . SER A 1 126 ? -10.734 12.789 13.836 1 93.62 126 SER A C 1
ATOM 927 O O . SER A 1 126 ? -9.672 12.25 14.164 1 93.62 126 SER A O 1
ATOM 929 N N . HIS A 1 127 ? -10.797 13.852 13.102 1 88.12 127 HIS A N 1
ATOM 930 C CA . HIS A 1 127 ? -9.555 14.547 12.758 1 88.12 127 HIS A CA 1
ATOM 931 C C . HIS A 1 127 ? -9.805 16.031 12.516 1 88.12 127 HIS A C 1
ATOM 933 O O . HIS A 1 127 ? -10.93 16.438 12.195 1 88.12 127 HIS A O 1
ATOM 939 N N . SER A 1 128 ? -8.789 16.828 12.719 1 82.25 128 SER A N 1
ATOM 940 C CA . SER A 1 128 ? -8.844 18.234 12.344 1 82.25 128 SER A CA 1
ATOM 941 C C . SER A 1 128 ? -8.414 18.438 10.898 1 82.25 128 SER A C 1
ATOM 943 O O . SER A 1 128 ? -7.758 17.578 10.312 1 82.25 128 SER A O 1
ATOM 945 N N . ASN A 1 129 ? -8.797 19.547 10.32 1 74.25 129 ASN A N 1
ATOM 946 C CA . ASN A 1 129 ? -8.305 19.859 8.992 1 74.25 129 ASN A CA 1
ATOM 947 C C . ASN A 1 129 ? -6.793 20.078 8.984 1 74.25 129 ASN A C 1
ATOM 949 O O . ASN A 1 129 ? -6.242 20.688 9.906 1 74.25 129 ASN A O 1
ATOM 953 N N . PRO A 1 130 ? -6.188 19.438 7.988 1 71.56 130 PRO A N 1
ATOM 954 C CA . PRO A 1 130 ? -4.727 19.562 7.969 1 71.56 130 PRO A CA 1
ATOM 955 C C . PRO A 1 130 ? -4.258 20.984 7.672 1 71.56 130 PRO A C 1
ATOM 957 O O . PRO A 1 130 ? -4.887 21.688 6.883 1 71.56 130 PRO A O 1
ATOM 960 N N . VAL A 1 131 ? -3.213 21.422 8.477 1 68 131 VAL A N 1
ATOM 961 C CA . VAL A 1 131 ? -2.441 22.625 8.172 1 68 131 VAL A CA 1
ATOM 962 C C . VAL A 1 131 ? -1.111 22.234 7.531 1 68 131 VAL A C 1
ATOM 964 O O . VAL A 1 131 ? -0.407 21.359 8.031 1 68 131 VAL A O 1
ATOM 967 N N . TYR A 1 132 ? -0.805 22.703 6.332 1 68.25 132 TYR A N 1
ATOM 968 C CA . TYR A 1 132 ? 0.345 22.234 5.562 1 68.25 132 TYR A CA 1
ATOM 969 C C . TYR A 1 132 ? 1.562 23.109 5.816 1 68.25 132 TYR A C 1
ATOM 971 O O . TYR A 1 132 ? 1.443 24.344 5.898 1 68.25 132 TYR A O 1
ATOM 979 N N . ILE A 1 133 ? 2.578 22.312 6.219 1 61.78 133 ILE A N 1
ATOM 980 C CA . ILE A 1 133 ? 3.844 23 6.43 1 61.78 133 ILE A CA 1
ATOM 981 C C . ILE A 1 133 ? 4.852 22.578 5.367 1 61.78 133 ILE A C 1
ATOM 983 O O . ILE A 1 133 ? 4.941 21.391 5.027 1 61.78 133 ILE A O 1
ATOM 987 N N . VAL A 1 134 ? 5.301 23.312 4.461 1 54 134 VAL A N 1
ATOM 988 C CA . VAL A 1 134 ? 6.285 23 3.43 1 54 134 VAL A CA 1
ATOM 989 C C . VAL A 1 134 ? 7.68 23.391 3.912 1 54 134 VAL A C 1
ATOM 991 O O . VAL A 1 134 ? 7.836 24.359 4.656 1 54 134 VAL A O 1
ATOM 994 N N . MET B 1 1 ? 8.992 30.281 6.672 1 32.12 1 MET B N 1
ATOM 995 C CA . MET B 1 1 ? 8.508 28.953 6.309 1 32.12 1 MET B CA 1
ATOM 996 C C . MET B 1 1 ? 6.996 28.844 6.5 1 32.12 1 MET B C 1
ATOM 998 O O . MET B 1 1 ? 6.5 29 7.617 1 32.12 1 MET B O 1
ATOM 1002 N N . SER B 1 2 ? 6.25 29.219 5.508 1 36.53 2 SER B N 1
ATOM 1003 C CA . SER B 1 2 ? 4.879 29.719 5.547 1 36.53 2 SER B CA 1
ATOM 1004 C C . SER B 1 2 ? 3.881 28.562 5.641 1 36.53 2 SER B C 1
ATOM 1006 O O . SER B 1 2 ? 4.137 27.469 5.133 1 36.53 2 SER B O 1
ATOM 1008 N N . SER B 1 3 ? 3.238 28.5 6.758 1 42.09 3 SER B N 1
ATOM 1009 C CA . SER B 1 3 ? 2.109 27.594 6.961 1 42.09 3 SER B CA 1
ATOM 1010 C C . SER B 1 3 ? 0.991 27.875 5.965 1 42.09 3 SER B C 1
ATOM 1012 O O . SER B 1 3 ? 0.722 29.031 5.637 1 42.09 3 SER B O 1
ATOM 1014 N N . VAL B 1 4 ? 0.689 27.016 5.059 1 45.88 4 VAL B N 1
ATOM 1015 C CA . VAL B 1 4 ? -0.419 27.203 4.129 1 45.88 4 VAL B CA 1
ATOM 1016 C C . VAL B 1 4 ? -1.699 26.625 4.723 1 45.88 4 VAL B C 1
ATOM 1018 O O . VAL B 1 4 ? -1.7 25.5 5.23 1 45.88 4 VAL B O 1
ATOM 1021 N N . TYR B 1 5 ? -2.639 27.516 5.316 1 45.69 5 TYR B N 1
ATOM 1022 C CA . TYR B 1 5 ? -3.992 27.141 5.699 1 45.69 5 TYR B CA 1
ATOM 1023 C C . TYR B 1 5 ? -4.902 27.047 4.48 1 45.69 5 TYR B C 1
ATOM 1025 O O . TYR B 1 5 ? -4.891 27.938 3.623 1 45.69 5 TYR B O 1
ATOM 1033 N N . CYS B 1 6 ? -5.281 25.828 4.07 1 48.81 6 CYS B N 1
ATOM 1034 C CA . CYS B 1 6 ? -6.215 25.734 2.951 1 48.81 6 CYS B CA 1
ATOM 1035 C C . CYS B 1 6 ? -7.641 25.516 3.443 1 48.81 6 CYS B C 1
ATOM 1037 O O . CYS B 1 6 ? -7.875 24.688 4.32 1 48.81 6 CYS B O 1
ATOM 1039 N N . SER B 1 7 ? -8.43 26.562 3.344 1 43.5 7 SER B N 1
ATOM 1040 C CA . SER B 1 7 ? -9.852 26.422 3.641 1 43.5 7 SER B CA 1
ATOM 1041 C C . SER B 1 7 ? -10.461 25.25 2.863 1 43.5 7 SER B C 1
ATOM 1043 O O . SER B 1 7 ? -9.922 24.844 1.837 1 43.5 7 SER B O 1
ATOM 1045 N N . ASN B 1 8 ? -11.5 24.547 3.49 1 44.72 8 ASN B N 1
ATOM 1046 C CA . ASN B 1 8 ? -12.297 23.438 2.943 1 44.72 8 ASN B CA 1
ATOM 1047 C C . ASN B 1 8 ? -12.617 23.672 1.469 1 44.72 8 ASN B C 1
ATOM 1049 O O . ASN B 1 8 ? -12.938 22.719 0.749 1 44.72 8 ASN B O 1
ATOM 1053 N N . SER B 1 9 ? -12.758 24.781 1.058 1 41.91 9 SER B N 1
ATOM 1054 C CA . SER B 1 9 ? -13.219 25.125 -0.283 1 41.91 9 SER B CA 1
ATOM 1055 C C . SER B 1 9 ? -12.047 25.297 -1.242 1 41.91 9 SER B C 1
ATOM 1057 O O . SER B 1 9 ? -12.234 25.656 -2.408 1 41.91 9 SER B O 1
ATOM 1059 N N . ALA B 1 10 ? -10.883 25.125 -0.823 1 45.59 10 ALA B N 1
ATOM 1060 C CA . ALA B 1 10 ? -9.805 25.438 -1.75 1 45.59 10 ALA B CA 1
ATOM 1061 C C . ALA B 1 10 ? -9.547 24.281 -2.715 1 45.59 10 ALA B C 1
ATOM 1063 O O . ALA B 1 10 ? -9.5 23.125 -2.303 1 45.59 10 ALA B O 1
ATOM 1064 N N . ALA B 1 11 ? -9.695 24.516 -3.887 1 47.81 11 ALA B N 1
ATOM 1065 C CA . ALA B 1 11 ? -9.594 23.516 -4.953 1 47.81 11 ALA B CA 1
ATOM 1066 C C . ALA B 1 11 ? -8.164 23 -5.082 1 47.81 11 ALA B C 1
ATOM 1068 O O . ALA B 1 11 ? -7.941 21.891 -5.562 1 47.81 11 ALA B O 1
ATOM 1069 N N . SER B 1 12 ? -7.207 23.969 -4.93 1 43.31 12 SER B N 1
ATOM 1070 C CA . SER B 1 12 ? -5.793 23.625 -5.062 1 43.31 12 SER B CA 1
ATOM 1071 C C . SER B 1 12 ? -4.977 24.203 -3.914 1 43.31 12 SER B C 1
ATOM 1073 O O . SER B 1 12 ? -5.363 25.219 -3.32 1 43.31 12 SER B O 1
ATOM 1075 N N . LEU B 1 13 ? -3.957 23.469 -3.26 1 48.31 13 LEU B N 1
ATOM 1076 C CA . LEU B 1 13 ? -3.047 23.953 -2.229 1 48.31 13 LEU B CA 1
ATOM 1077 C C . LEU B 1 13 ? -2.461 25.297 -2.619 1 48.31 13 LEU B C 1
ATOM 1079 O O . LEU B 1 13 ? -2.18 26.141 -1.753 1 48.31 13 LEU B O 1
ATOM 1083 N N . LEU B 1 14 ? -2.285 25.438 -3.855 1 46.38 14 LEU B N 1
ATOM 1084 C CA . LEU B 1 14 ? -1.745 26.703 -4.32 1 46.38 14 LEU B CA 1
ATOM 1085 C C . LEU B 1 14 ? -2.689 27.859 -3.979 1 46.38 14 LEU B C 1
ATOM 1087 O O . LEU B 1 14 ? -2.268 29.016 -3.918 1 46.38 14 LEU B O 1
ATOM 1091 N N . ASP B 1 15 ? -3.896 27.5 -3.896 1 46.34 15 ASP B N 1
ATOM 1092 C CA . ASP B 1 15 ? -4.879 28.547 -3.666 1 46.34 15 ASP B CA 1
ATOM 1093 C C . ASP B 1 15 ? -5.012 28.859 -2.178 1 46.34 15 ASP B C 1
ATOM 1095 O O . ASP B 1 15 ? -5.828 29.703 -1.783 1 46.34 15 ASP B O 1
ATOM 1099 N N . CYS B 1 16 ? -4.469 28.016 -1.437 1 50.12 16 CYS B N 1
ATOM 1100 C CA . CYS B 1 16 ? -4.613 28.234 -0.002 1 50.12 16 CYS B CA 1
ATOM 1101 C C . CYS B 1 16 ? -3.75 29.406 0.456 1 50.12 16 CYS B C 1
ATOM 1103 O O . CYS B 1 16 ? -2.66 29.625 -0.076 1 50.12 16 CYS B O 1
ATOM 1105 N N . SER B 1 17 ? -4.426 30.531 0.932 1 46.28 17 SER B N 1
ATOM 1106 C CA . SER B 1 17 ? -3.783 31.734 1.448 1 46.28 17 SER B CA 1
ATOM 1107 C C . SER B 1 17 ? -2.852 31.406 2.613 1 46.28 17 SER B C 1
ATOM 1109 O O . SER B 1 17 ? -3.186 30.578 3.471 1 46.28 17 SER B O 1
ATOM 1111 N N . TYR B 1 18 ? -1.471 31.547 2.453 1 43.81 18 TYR B N 1
ATOM 1112 C CA . TYR B 1 18 ? -0.44 31.562 3.486 1 43.81 18 TYR B CA 1
ATOM 1113 C C . TYR B 1 18 ? -0.806 32.531 4.609 1 43.81 18 TYR B C 1
ATOM 1115 O O . TYR B 1 18 ? -0.762 33.75 4.434 1 43.81 18 TYR B O 1
ATOM 1123 N N . ASN B 1 19 ? -1.85 32.375 5.332 1 40.09 19 ASN B N 1
ATOM 1124 C CA . ASN B 1 19 ? -1.904 33.375 6.398 1 40.09 19 ASN B CA 1
ATOM 1125 C C . ASN B 1 19 ? -0.791 33.156 7.422 1 40.09 19 ASN B C 1
ATOM 1127 O O . ASN B 1 19 ? -0.354 32.031 7.645 1 40.09 19 ASN B O 1
ATOM 1131 N N . SER B 1 20 ? -0.019 34.188 7.898 1 37.19 20 SER B N 1
ATOM 1132 C CA . SER B 1 20 ? 1.041 34.469 8.852 1 37.19 20 SER B CA 1
ATOM 1133 C C . SER B 1 20 ? 0.751 33.875 10.219 1 37.19 20 SER B C 1
ATOM 1135 O O . SER B 1 20 ? 1.483 34.125 11.18 1 37.19 20 SER B O 1
ATOM 1137 N N . LEU B 1 21 ? -0.479 33.656 10.594 1 40.22 21 LEU B N 1
ATOM 1138 C CA . LEU B 1 21 ? -0.583 33.406 12.023 1 40.22 21 LEU B CA 1
ATOM 1139 C C . LEU B 1 21 ? 0.366 32.281 12.438 1 40.22 21 LEU B C 1
ATOM 1141 O O . LEU B 1 21 ? 0.895 31.562 11.586 1 40.22 21 LEU B O 1
ATOM 1145 N N . SER B 1 22 ? 0.32 31.938 13.867 1 40.62 22 SER B N 1
ATOM 1146 C CA . SER B 1 22 ? 1.182 31.109 14.711 1 40.62 22 SER B CA 1
ATOM 1147 C C . SER B 1 22 ? 1.435 29.75 14.094 1 40.62 22 SER B C 1
ATOM 1149 O O . SER B 1 22 ? 0.655 28.812 14.297 1 40.62 22 SER B O 1
ATOM 1151 N N . ALA B 1 23 ? 1.718 29.703 12.953 1 43.81 23 ALA B N 1
ATOM 1152 C CA . ALA B 1 23 ? 1.939 28.656 11.961 1 43.81 23 ALA B CA 1
ATOM 1153 C C . ALA B 1 23 ? 2.842 27.562 12.516 1 43.81 23 ALA B C 1
ATOM 1155 O O . ALA B 1 23 ? 3.939 27.844 13 1 43.81 23 ALA B O 1
ATOM 1156 N N . ILE B 1 24 ? 2.236 26.719 13.266 1 46.88 24 ILE B N 1
ATOM 1157 C CA . ILE B 1 24 ? 3.09 25.609 13.664 1 46.88 24 ILE B CA 1
ATOM 1158 C C . ILE B 1 24 ? 4.051 25.266 12.531 1 46.88 24 ILE B C 1
ATOM 1160 O O . ILE B 1 24 ? 3.623 24.938 11.422 1 46.88 24 ILE B O 1
ATOM 1164 N N . THR B 1 25 ? 5.266 25.969 12.328 1 50.28 25 THR B N 1
ATOM 1165 C CA . THR B 1 25 ? 6.293 26.031 11.297 1 50.28 25 THR B CA 1
ATOM 1166 C C . THR B 1 25 ? 6.984 24.672 11.148 1 50.28 25 THR B C 1
ATOM 1168 O O . THR B 1 25 ? 7.684 24.438 10.164 1 50.28 25 THR B O 1
ATOM 1171 N N . SER B 1 26 ? 6.941 23.969 12.188 1 59.81 26 SER B N 1
ATOM 1172 C CA . SER B 1 26 ? 7.723 22.75 12 1 59.81 26 SER B CA 1
ATOM 1173 C C . SER B 1 26 ? 7.07 21.562 12.695 1 59.81 26 SER B C 1
ATOM 1175 O O . SER B 1 26 ? 6.367 21.719 13.695 1 59.81 26 SER B O 1
ATOM 1177 N N . CYS B 1 27 ? 6.746 20.688 11.906 1 68.75 27 CYS B N 1
ATOM 1178 C CA . CYS B 1 27 ? 6.402 19.438 12.586 1 68.75 27 CYS B CA 1
ATOM 1179 C C . CYS B 1 27 ? 7.582 18.906 13.391 1 68.75 27 CYS B C 1
ATOM 1181 O O . CYS B 1 27 ? 8.672 18.734 12.852 1 68.75 27 CYS B O 1
ATOM 1183 N N . GLY B 1 28 ? 7.762 19.297 14.688 1 65.56 28 GLY B N 1
ATOM 1184 C CA . GLY B 1 28 ? 8.836 18.688 15.469 1 65.56 28 GLY B CA 1
ATOM 1185 C C . GLY B 1 28 ? 9.055 17.234 15.156 1 65.56 28 GLY B C 1
ATOM 1186 O O . GLY B 1 28 ? 8.141 16.547 14.695 1 65.56 28 GLY B O 1
ATOM 1187 N N . ASP B 1 29 ? 10.352 16.812 15.023 1 65.69 29 ASP B N 1
ATOM 1188 C CA . ASP B 1 29 ? 10.766 15.445 14.695 1 65.69 29 ASP B CA 1
ATOM 1189 C C . ASP B 1 29 ? 9.914 14.422 15.445 1 65.69 29 ASP B C 1
ATOM 1191 O O . ASP B 1 29 ? 9.656 13.328 14.93 1 65.69 29 ASP B O 1
ATOM 1195 N N . LEU B 1 30 ? 9.344 14.883 16.578 1 65.5 30 LEU B N 1
ATOM 1196 C CA . LEU B 1 30 ? 8.664 13.906 17.438 1 65.5 30 LEU B CA 1
ATOM 1197 C C . LEU B 1 30 ? 7.18 13.844 17.109 1 65.5 30 LEU B C 1
ATOM 1199 O O . LEU B 1 30 ? 6.445 13.031 17.672 1 65.5 30 LEU B O 1
ATOM 1203 N N . ASN B 1 31 ? 6.766 14.57 16.094 1 78.25 31 ASN B N 1
ATOM 1204 C CA . ASN B 1 31 ? 5.332 14.594 15.82 1 78.25 31 ASN B CA 1
ATOM 1205 C C . ASN B 1 31 ? 5.027 14.055 14.422 1 78.25 31 ASN B C 1
ATOM 1207 O O . ASN B 1 31 ? 3.875 14.055 13.992 1 78.25 31 ASN B O 1
ATOM 1211 N N . ARG B 1 32 ? 6.117 13.586 13.859 1 82.56 32 ARG B N 1
ATOM 1212 C CA . ARG B 1 32 ? 5.949 12.977 12.539 1 82.56 32 ARG B CA 1
ATOM 1213 C C . ARG B 1 32 ? 5.469 11.531 12.664 1 82.56 32 ARG B C 1
ATOM 1215 O O . ARG B 1 32 ? 6.188 10.672 13.18 1 82.56 32 ARG B O 1
ATOM 1222 N N . ALA B 1 33 ? 4.348 11.258 12.164 1 89.75 33 ALA B N 1
ATOM 1223 C CA . ALA B 1 33 ? 3.674 9.977 12.391 1 89.75 33 ALA B CA 1
ATOM 1224 C C . ALA B 1 33 ? 4.277 8.883 11.523 1 89.75 33 ALA B C 1
ATOM 1226 O O . ALA B 1 33 ? 4.469 9.062 10.32 1 89.75 33 ALA B O 1
ATOM 1227 N N . GLY B 1 34 ? 4.621 7.781 12.102 1 91.75 34 GLY B N 1
ATOM 1228 C CA . GLY B 1 34 ? 5.035 6.547 11.453 1 91.75 34 GLY B CA 1
ATOM 1229 C C . GLY B 1 34 ? 4.441 5.309 12.102 1 91.75 34 GLY B C 1
ATOM 1230 O O . GLY B 1 34 ? 3.834 5.387 13.164 1 91.75 34 GLY B O 1
ATOM 1231 N N . VAL B 1 35 ? 4.617 4.211 11.422 1 94.81 35 VAL B N 1
ATOM 1232 C CA . VAL B 1 35 ? 4.109 2.965 11.984 1 94.81 35 VAL B CA 1
ATOM 1233 C C . VAL B 1 35 ? 5.031 1.81 11.602 1 94.81 35 VAL B C 1
ATOM 1235 O O . VAL B 1 35 ? 5.766 1.895 10.617 1 94.81 35 VAL B O 1
ATOM 1238 N N . ILE B 1 36 ? 5.102 0.855 12.391 1 94.38 36 ILE B N 1
ATOM 1239 C CA . ILE B 1 36 ? 5.586 -0.484 12.078 1 94.38 36 ILE B CA 1
ATOM 1240 C C . ILE B 1 36 ? 4.441 -1.487 12.188 1 94.38 36 ILE B C 1
ATOM 1242 O O . ILE B 1 36 ? 3.812 -1.612 13.242 1 94.38 36 ILE B O 1
ATOM 1246 N N . CYS B 1 37 ? 4.129 -2.078 11.156 1 94.06 37 CYS B N 1
ATOM 1247 C CA . CYS B 1 37 ? 3.105 -3.119 11.141 1 94.06 37 CYS B CA 1
ATOM 1248 C C . CYS B 1 37 ? 3.732 -4.504 11.258 1 94.06 37 CYS B C 1
ATOM 1250 O O . CYS B 1 37 ? 4.93 -4.668 11.016 1 94.06 37 CYS B O 1
ATOM 1252 N N . LEU B 1 38 ? 2.957 -5.426 11.711 1 89.38 38 LEU B N 1
ATOM 1253 C CA . LEU B 1 38 ? 3.398 -6.812 11.625 1 89.38 38 LEU B CA 1
ATOM 1254 C C . LEU B 1 38 ? 3.443 -7.273 10.172 1 89.38 38 LEU B C 1
ATOM 1256 O O . LEU B 1 38 ? 2.51 -7.023 9.406 1 89.38 38 LEU B O 1
ATOM 1260 N N . ASP B 1 39 ? 4.559 -7.859 9.836 1 84.56 39 ASP B N 1
ATOM 1261 C CA . ASP B 1 39 ? 4.66 -8.352 8.469 1 84.56 39 ASP B CA 1
ATOM 1262 C C . A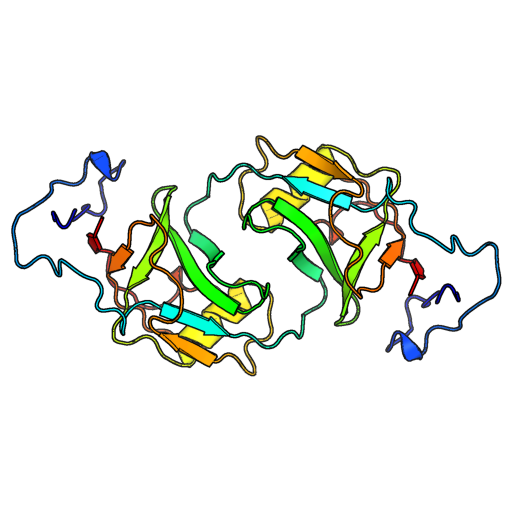SP B 1 39 ? 3.826 -9.617 8.273 1 84.56 39 ASP B C 1
ATOM 1264 O O . ASP B 1 39 ? 4.348 -10.648 7.855 1 84.56 39 ASP B O 1
ATOM 1268 N N . ALA B 1 40 ? 2.729 -9.711 8.859 1 84.38 40 ALA B N 1
ATOM 1269 C CA . ALA B 1 40 ? 1.664 -10.672 8.594 1 84.38 40 ALA B CA 1
ATOM 1270 C C . ALA B 1 40 ? 0.604 -10.078 7.668 1 84.38 40 ALA B C 1
ATOM 1272 O O . ALA B 1 40 ? 0.424 -8.859 7.621 1 84.38 40 ALA B O 1
ATOM 1273 N N . CYS B 1 41 ? 0.143 -10.938 6.863 1 80.62 41 CYS B N 1
ATOM 1274 C CA . CYS B 1 41 ? -0.734 -10.359 5.852 1 80.62 41 CYS B CA 1
ATOM 1275 C C . CYS B 1 41 ? -2.053 -11.117 5.773 1 80.62 41 CYS B C 1
ATOM 1277 O O . CYS B 1 41 ? -2.115 -12.297 6.121 1 80.62 41 CYS B O 1
ATOM 1279 N N . ASP B 1 42 ? -3.037 -10.32 5.461 1 81.81 42 ASP B N 1
ATOM 1280 C CA . ASP B 1 42 ? -4.336 -10.922 5.164 1 81.81 42 ASP B CA 1
ATOM 1281 C C . ASP B 1 42 ? -4.461 -11.25 3.682 1 81.81 42 ASP B C 1
ATOM 1283 O O . ASP B 1 42 ? -4.047 -10.469 2.826 1 81.81 42 ASP B O 1
ATOM 1287 N N . ASP B 1 43 ? -5.043 -12.398 3.451 1 82.56 43 ASP B N 1
ATOM 1288 C CA . ASP B 1 43 ? -5.156 -12.883 2.08 1 82.56 43 ASP B CA 1
ATOM 1289 C C . ASP B 1 43 ? -5.816 -11.844 1.181 1 82.56 43 ASP B C 1
ATOM 1291 O O . ASP B 1 43 ? -6.801 -11.211 1.571 1 82.56 43 ASP B O 1
ATOM 1295 N N . GLY B 1 44 ? -5.191 -11.656 0.043 1 87 44 GLY B N 1
ATOM 1296 C CA . GLY B 1 44 ? -5.762 -10.766 -0.954 1 87 44 GLY B CA 1
ATOM 1297 C C . GLY B 1 44 ? -5.102 -9.398 -0.976 1 87 44 GLY B C 1
ATOM 1298 O O . GLY B 1 44 ? -5.238 -8.648 -1.946 1 87 44 GLY B O 1
ATOM 1299 N N . ASN B 1 45 ? -4.457 -9.047 0.067 1 87.81 45 ASN B N 1
ATOM 1300 C CA . ASN B 1 45 ? -3.787 -7.75 0.102 1 87.81 45 ASN B CA 1
ATOM 1301 C C . ASN B 1 45 ? -2.611 -7.703 -0.869 1 87.81 45 ASN B C 1
ATOM 1303 O O . ASN B 1 45 ? -1.985 -8.727 -1.145 1 87.81 45 ASN B O 1
ATOM 1307 N N . LEU B 1 46 ? -2.367 -6.492 -1.337 1 91.62 46 LEU B N 1
ATOM 1308 C CA . LEU B 1 46 ? -1.33 -6.277 -2.34 1 91.62 46 LEU B CA 1
ATOM 1309 C C . LEU B 1 46 ? -0.277 -5.297 -1.834 1 91.62 46 LEU B C 1
ATOM 1311 O O . LEU B 1 46 ? -0.604 -4.328 -1.146 1 91.62 46 LEU B O 1
ATOM 1315 N N . ARG B 1 47 ? 1.003 -5.508 -2.193 1 90.69 47 ARG B N 1
ATOM 1316 C CA . ARG B 1 47 ? 2.043 -4.52 -1.924 1 90.69 47 ARG B CA 1
ATOM 1317 C C . ARG B 1 47 ? 3.113 -4.543 -3.01 1 90.69 47 ARG B C 1
ATOM 1319 O O . ARG B 1 47 ? 3.152 -5.461 -3.832 1 90.69 47 ARG B O 1
ATOM 1326 N N . LEU B 1 48 ? 3.883 -3.49 -2.992 1 90.31 48 LEU B N 1
ATOM 1327 C CA . LEU B 1 48 ? 5.059 -3.434 -3.854 1 90.31 48 LEU B CA 1
ATOM 1328 C C . LEU B 1 48 ? 6.34 -3.59 -3.039 1 90.31 48 LEU B C 1
ATOM 1330 O O . LEU B 1 48 ? 6.441 -3.057 -1.932 1 90.31 48 LEU B O 1
ATOM 1334 N N . SER B 1 49 ? 7.246 -4.312 -3.623 1 87.81 49 SER B N 1
ATOM 1335 C CA . SER B 1 49 ? 8.531 -4.516 -2.967 1 87.81 49 SER B CA 1
ATOM 1336 C C . SER B 1 49 ? 9.68 -4.461 -3.971 1 87.81 49 SER B C 1
ATOM 1338 O O . SER B 1 49 ? 9.461 -4.523 -5.18 1 87.81 49 SER B O 1
ATOM 1340 N N . GLY B 1 50 ? 10.898 -4.297 -3.379 1 84.5 50 GLY B N 1
ATOM 1341 C CA . GLY B 1 50 ? 12.086 -4.414 -4.207 1 84.5 50 GLY B CA 1
ATOM 1342 C C . GLY B 1 50 ? 12.469 -3.117 -4.895 1 84.5 50 GLY B C 1
ATOM 1343 O O . GLY B 1 50 ? 13.273 -3.117 -5.828 1 84.5 50 GLY B O 1
ATOM 1344 N N . SER B 1 51 ? 11.867 -2.104 -4.602 1 84.25 51 SER B N 1
ATOM 1345 C CA . SER B 1 51 ? 12.172 -0.787 -5.148 1 84.25 51 SER B CA 1
ATOM 1346 C C . SER B 1 51 ? 12.273 0.262 -4.047 1 84.25 51 SER B C 1
ATOM 1348 O O . SER B 1 51 ? 11.656 0.123 -2.992 1 84.25 51 SER B O 1
ATOM 1350 N N . SER B 1 52 ? 13.023 1.299 -4.297 1 83.5 52 SER B N 1
ATOM 1351 C CA . SER B 1 52 ? 13.109 2.412 -3.359 1 83.5 52 SER B CA 1
ATOM 1352 C C . SER B 1 52 ? 11.93 3.365 -3.527 1 83.5 52 SER B C 1
ATOM 1354 O O . SER B 1 52 ? 11.664 4.191 -2.652 1 83.5 52 SER B O 1
ATOM 1356 N N . ALA B 1 53 ? 11.273 3.268 -4.66 1 87 53 ALA B N 1
ATOM 1357 C CA . ALA B 1 53 ? 10.102 4.105 -4.902 1 87 53 ALA B CA 1
ATOM 1358 C C . ALA B 1 53 ? 8.836 3.439 -4.371 1 87 53 ALA B C 1
ATOM 1360 O O . ALA B 1 53 ? 8.602 2.254 -4.613 1 87 53 ALA B O 1
ATOM 1361 N N . GLU B 1 54 ? 8.039 4.195 -3.672 1 88.19 54 GLU B N 1
ATOM 1362 C CA . GLU B 1 54 ? 6.824 3.668 -3.066 1 88.19 54 GLU B CA 1
ATOM 1363 C C . GLU B 1 54 ? 5.812 3.25 -4.133 1 88.19 54 GLU B C 1
ATOM 1365 O O . GLU B 1 54 ? 4.906 2.459 -3.859 1 88.19 54 GLU B O 1
ATOM 1370 N N . TYR B 1 55 ? 5.934 3.75 -5.332 1 90.81 55 TYR B N 1
ATOM 1371 C CA . TYR B 1 55 ? 4.918 3.549 -6.363 1 90.81 55 TYR B CA 1
ATOM 1372 C C . TYR B 1 55 ? 5.398 2.551 -7.41 1 90.81 55 TYR B C 1
ATOM 1374 O O . TYR B 1 55 ? 4.766 2.387 -8.453 1 90.81 55 TYR B O 1
ATOM 1382 N N . ALA B 1 56 ? 6.488 1.959 -7.156 1 91.75 56 ALA B N 1
ATOM 1383 C CA . ALA B 1 56 ? 7.066 1.021 -8.117 1 91.75 56 ALA B CA 1
ATOM 1384 C C . ALA B 1 56 ? 7.684 -0.18 -7.402 1 91.75 56 ALA B C 1
ATOM 1386 O O . ALA B 1 56 ? 8.234 -0.045 -6.305 1 91.75 56 ALA B O 1
ATOM 1387 N N . GLY B 1 57 ? 7.59 -1.324 -8.141 1 91.19 57 GLY B N 1
ATOM 1388 C CA . GLY B 1 57 ? 8.266 -2.49 -7.594 1 91.19 57 GLY B CA 1
ATOM 1389 C C . GLY B 1 57 ? 7.652 -3.803 -8.047 1 91.19 57 GLY B C 1
ATOM 1390 O O . GLY B 1 57 ? 6.852 -3.826 -8.984 1 91.19 57 GLY B O 1
ATOM 1391 N N . ARG B 1 58 ? 8.117 -4.852 -7.422 1 91.75 58 ARG B N 1
ATOM 1392 C CA . ARG B 1 58 ? 7.574 -6.195 -7.609 1 91.75 58 ARG B CA 1
ATOM 1393 C C . ARG B 1 58 ? 6.195 -6.32 -6.973 1 91.75 58 ARG B C 1
ATOM 1395 O O . ARG B 1 58 ? 5.969 -5.828 -5.867 1 91.75 58 ARG B O 1
ATOM 1402 N N . VAL B 1 59 ? 5.328 -6.969 -7.695 1 91.62 59 VAL B N 1
ATOM 1403 C CA . VAL B 1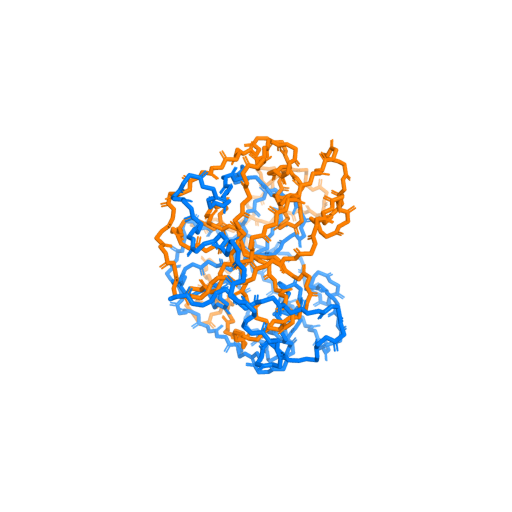 59 ? 3.979 -7.148 -7.172 1 91.62 59 VAL B CA 1
ATOM 1404 C C . VAL B 1 59 ? 3.926 -8.398 -6.297 1 91.62 59 VAL B C 1
ATOM 1406 O O . VAL B 1 59 ? 4.289 -9.492 -6.738 1 91.62 59 VAL B O 1
ATOM 1409 N N . GLU B 1 60 ? 3.529 -8.172 -5.082 1 90.19 60 GLU B N 1
ATOM 1410 C CA . GLU B 1 60 ? 3.309 -9.289 -4.168 1 90.19 60 GLU B CA 1
ATOM 1411 C C . GLU B 1 60 ? 1.871 -9.312 -3.656 1 90.19 60 GLU B C 1
ATOM 1413 O O . GLU B 1 60 ? 1.314 -8.266 -3.318 1 90.19 60 GLU B O 1
ATOM 1418 N N . ILE B 1 61 ? 1.325 -10.43 -3.611 1 89.31 61 ILE B N 1
ATOM 1419 C CA . ILE B 1 61 ? -0.018 -10.641 -3.08 1 89.31 61 ILE B CA 1
ATOM 1420 C C . ILE B 1 61 ? 0.042 -11.586 -1.886 1 89.31 61 ILE B C 1
ATOM 1422 O O . ILE B 1 61 ? 0.806 -12.555 -1.893 1 89.31 61 ILE B O 1
ATOM 1426 N N . CYS B 1 62 ? -0.75 -11.266 -0.903 1 87 62 CYS B N 1
ATOM 1427 C CA . CYS B 1 62 ? -0.821 -12.188 0.229 1 87 62 CYS B CA 1
ATOM 1428 C C . CYS B 1 62 ? -1.729 -13.367 -0.085 1 87 62 CYS B C 1
ATOM 1430 O O . CYS B 1 62 ? -2.926 -13.195 -0.319 1 87 62 CYS B O 1
ATOM 1432 N N . ILE B 1 63 ? -1.177 -14.492 -0.098 1 81.5 63 ILE B N 1
ATOM 1433 C CA . ILE B 1 63 ? -1.887 -15.742 -0.33 1 81.5 63 ILE B CA 1
ATOM 1434 C C . ILE B 1 63 ? -1.583 -16.734 0.8 1 81.5 63 ILE B C 1
ATOM 1436 O O . ILE B 1 63 ? -0.418 -17.031 1.071 1 81.5 63 ILE B O 1
ATOM 1440 N N . GLU B 1 64 ? -2.662 -17.156 1.411 1 78.94 64 GLU B N 1
ATOM 1441 C CA . GLU B 1 64 ? -2.52 -18.062 2.549 1 78.94 64 GLU B CA 1
ATOM 1442 C C . GLU B 1 64 ? -1.573 -17.484 3.598 1 78.94 64 GLU B C 1
ATOM 1444 O O . GLU B 1 64 ? -0.664 -18.172 4.066 1 78.94 64 GLU B O 1
ATOM 1449 N N . SER B 1 65 ? -1.623 -16.219 3.75 1 79.81 65 SER B N 1
ATOM 1450 C CA . SER B 1 65 ? -0.975 -15.477 4.828 1 79.81 65 SER B CA 1
ATOM 1451 C C . SER B 1 65 ? 0.511 -15.281 4.551 1 79.81 65 SER B C 1
ATOM 1453 O O . SER B 1 65 ? 1.287 -15 5.465 1 79.81 65 SER B O 1
ATOM 1455 N N . TYR B 1 66 ? 0.882 -15.578 3.324 1 81.31 66 TYR B N 1
ATOM 1456 C CA . TYR B 1 66 ? 2.258 -15.312 2.92 1 81.31 66 TYR B CA 1
ATOM 1457 C C . TYR B 1 66 ? 2.303 -14.328 1.754 1 81.31 66 TYR B C 1
ATOM 1459 O O . TYR B 1 66 ? 1.503 -14.43 0.821 1 81.31 66 TYR B O 1
ATOM 1467 N N . TRP B 1 67 ? 3.201 -13.398 1.928 1 85.38 67 TRP B N 1
ATOM 1468 C CA . TRP B 1 67 ? 3.459 -12.547 0.772 1 85.38 67 TRP B CA 1
ATOM 1469 C C . TRP B 1 67 ? 4.09 -13.344 -0.365 1 85.38 67 TRP B C 1
ATOM 1471 O O . TRP B 1 67 ? 5.129 -13.977 -0.183 1 85.38 67 TRP B O 1
ATOM 1481 N N . THR B 1 68 ? 3.492 -13.305 -1.491 1 83.81 68 THR B N 1
ATOM 1482 C CA . THR B 1 68 ? 3.9 -14.109 -2.637 1 83.81 68 THR B CA 1
ATOM 1483 C C . THR B 1 68 ? 4.125 -13.234 -3.863 1 83.81 68 THR B C 1
ATOM 1485 O O . THR B 1 68 ? 3.232 -12.484 -4.27 1 83.81 68 THR B O 1
ATOM 1488 N N . SER B 1 69 ? 5.289 -13.336 -4.438 1 86.62 69 SER B N 1
ATOM 1489 C CA . SER B 1 69 ? 5.547 -12.656 -5.703 1 86.62 69 SER B CA 1
ATOM 1490 C C . SER B 1 69 ? 4.84 -13.359 -6.859 1 86.62 69 SER B C 1
ATOM 1492 O O . SER B 1 69 ? 4.777 -14.594 -6.902 1 86.62 69 SER B O 1
ATOM 1494 N N . LEU B 1 70 ? 4.457 -12.609 -7.785 1 87.5 70 LEU B N 1
ATOM 1495 C CA . LEU B 1 70 ? 3.709 -13.172 -8.898 1 87.5 70 LEU B CA 1
ATOM 1496 C C . LEU B 1 70 ? 4.637 -13.477 -10.07 1 87.5 70 LEU B C 1
ATOM 1498 O O . LEU B 1 70 ? 5.438 -12.633 -10.477 1 87.5 70 LEU B O 1
ATOM 1502 N N . CYS B 1 71 ? 4.504 -14.633 -10.461 1 84.88 71 CYS B N 1
ATOM 1503 C CA . CYS B 1 71 ? 5.125 -15.094 -11.695 1 84.88 71 CYS B CA 1
ATOM 1504 C C . CYS B 1 71 ? 4.078 -15.352 -12.773 1 84.88 71 CYS B C 1
ATOM 1506 O O . CYS B 1 71 ? 3.326 -16.328 -12.703 1 84.88 71 CYS B O 1
ATOM 1508 N N . ASP B 1 72 ? 4.031 -14.477 -13.711 1 87.44 72 ASP B N 1
ATOM 1509 C CA . ASP B 1 72 ? 2.994 -14.516 -14.734 1 87.44 72 ASP B CA 1
ATOM 1510 C C . ASP B 1 72 ? 3.57 -14.172 -16.109 1 87.44 72 ASP B C 1
ATOM 1512 O O . ASP B 1 72 ? 3.992 -13.039 -16.344 1 87.44 72 ASP B O 1
ATOM 1516 N N . GLN B 1 73 ? 3.457 -15.094 -16.969 1 84.31 73 GLN B N 1
ATOM 1517 C CA . GLN B 1 73 ? 3.988 -14.898 -18.312 1 84.31 73 GLN B CA 1
ATOM 1518 C C . GLN B 1 73 ? 3.137 -13.914 -19.109 1 84.31 73 GLN B C 1
ATOM 1520 O O . GLN B 1 73 ? 3.605 -13.328 -20.094 1 8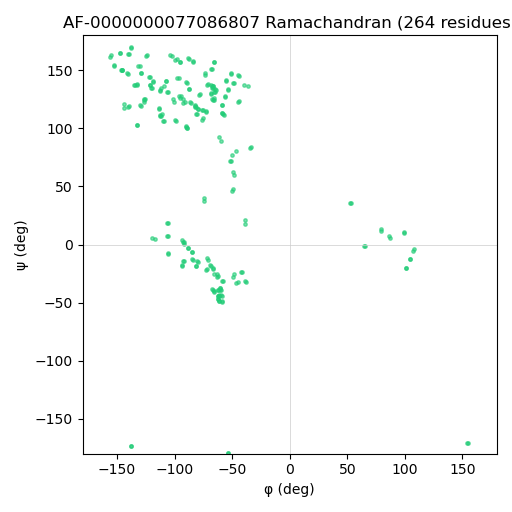4.31 73 GLN B O 1
ATOM 1525 N N . ASN B 1 74 ? 1.948 -13.734 -18.734 1 90.38 74 ASN B N 1
ATOM 1526 C CA . ASN B 1 74 ? 1.032 -12.883 -19.484 1 90.38 74 ASN B CA 1
ATOM 1527 C C . ASN B 1 74 ? 0.778 -11.555 -18.781 1 90.38 74 ASN B C 1
ATOM 1529 O O . ASN B 1 74 ? -0.182 -10.852 -19.094 1 90.38 74 ASN B O 1
ATOM 1533 N N . TRP B 1 75 ? 1.602 -11.195 -17.891 1 92.94 75 TRP B N 1
ATOM 1534 C CA . TRP B 1 75 ? 1.473 -9.93 -17.188 1 92.94 75 TRP B CA 1
ATOM 1535 C C . TRP B 1 75 ? 1.501 -8.75 -18.156 1 92.94 75 TRP B C 1
ATOM 1537 O O . TRP B 1 75 ? 2.447 -8.602 -18.922 1 92.94 75 TRP B O 1
ATOM 1547 N N . ASP B 1 76 ? 0.379 -7.977 -18.141 1 95.12 76 ASP B N 1
ATOM 1548 C CA . ASP B 1 76 ? 0.296 -6.934 -19.156 1 95.12 76 ASP B CA 1
ATOM 1549 C C . ASP B 1 76 ? -0.253 -5.637 -18.578 1 95.12 76 ASP B C 1
ATOM 1551 O O . ASP B 1 76 ? -0.341 -5.488 -17.344 1 95.12 76 ASP B O 1
ATOM 1555 N N . LEU B 1 77 ? -0.485 -4.699 -19.453 1 96.75 77 LEU B N 1
ATOM 1556 C CA . LEU B 1 77 ? -0.862 -3.346 -19.047 1 96.75 77 LEU B CA 1
ATOM 1557 C C . LEU B 1 77 ? -2.15 -3.359 -18.234 1 96.75 77 LEU B C 1
ATOM 1559 O O . LEU B 1 77 ? -2.264 -2.648 -17.234 1 96.75 77 LEU B O 1
ATOM 1563 N N . LYS B 1 78 ? -3.164 -4.141 -18.656 1 97.5 78 LYS B N 1
ATOM 1564 C CA . LYS B 1 78 ? -4.43 -4.188 -17.938 1 97.5 78 LYS B CA 1
ATOM 1565 C C . LYS B 1 78 ? -4.238 -4.73 -16.516 1 97.5 78 LYS B C 1
ATOM 1567 O O . LYS B 1 78 ? -4.863 -4.242 -15.57 1 97.5 78 LYS B O 1
ATOM 1572 N N . ASP B 1 79 ? -3.404 -5.695 -16.391 1 97.06 79 ASP B N 1
ATOM 1573 C CA . ASP B 1 79 ? -3.07 -6.215 -15.062 1 97.06 79 ASP B CA 1
ATOM 1574 C C . ASP B 1 79 ? -2.416 -5.137 -14.195 1 97.06 79 ASP B C 1
ATOM 1576 O O . ASP B 1 79 ? -2.797 -4.949 -13.039 1 97.06 79 ASP B O 1
ATOM 1580 N N . ALA B 1 80 ? -1.435 -4.441 -14.82 1 96.31 80 ALA B N 1
ATOM 1581 C CA . ALA B 1 80 ? -0.72 -3.381 -14.117 1 96.31 80 ALA B CA 1
ATOM 1582 C C . ALA B 1 80 ? -1.676 -2.279 -13.664 1 96.31 80 ALA B C 1
ATOM 1584 O O . ALA B 1 80 ? -1.54 -1.739 -12.562 1 96.31 80 ALA B O 1
ATOM 1585 N N . GLN B 1 81 ? -2.639 -1.946 -14.5 1 96.19 81 GLN B N 1
ATOM 1586 C CA . GLN B 1 81 ? -3.613 -0.913 -14.164 1 96.19 81 GLN B CA 1
ATOM 1587 C C . GLN B 1 81 ? -4.43 -1.306 -12.938 1 96.19 81 GLN B C 1
ATOM 1589 O O . GLN B 1 81 ? -4.656 -0.484 -12.047 1 96.19 81 GLN B O 1
ATOM 1594 N N . VAL B 1 82 ? -4.875 -2.508 -12.875 1 96.69 82 VAL B N 1
ATOM 1595 C CA . VAL B 1 82 ? -5.656 -2.992 -11.734 1 96.69 82 VAL B CA 1
ATOM 1596 C C . VAL B 1 82 ? -4.781 -3.016 -10.484 1 96.69 82 VAL B C 1
ATOM 1598 O O . VAL B 1 82 ? -5.23 -2.631 -9.398 1 96.69 82 VAL B O 1
ATOM 1601 N N . ALA B 1 83 ? -3.498 -3.432 -10.609 1 95.88 83 ALA B N 1
ATOM 1602 C CA . ALA B 1 83 ? -2.592 -3.457 -9.469 1 95.88 83 ALA B CA 1
ATOM 1603 C C . ALA B 1 83 ? -2.385 -2.055 -8.898 1 95.88 83 ALA B C 1
ATOM 1605 O O . ALA B 1 83 ? -2.473 -1.851 -7.688 1 95.88 83 ALA B O 1
ATOM 1606 N N . CYS B 1 84 ? -2.09 -1.094 -9.789 1 94.25 84 CYS B N 1
ATOM 1607 C CA . CYS B 1 84 ? -1.879 0.278 -9.344 1 94.25 84 CYS B CA 1
ATOM 1608 C C . CYS B 1 84 ? -3.135 0.835 -8.68 1 94.25 84 CYS B C 1
ATOM 1610 O O . CYS B 1 84 ? -3.062 1.447 -7.613 1 94.25 84 CYS B O 1
ATOM 1612 N N . ARG B 1 85 ? -4.305 0.635 -9.219 1 91.38 85 ARG B N 1
ATOM 1613 C CA . ARG B 1 85 ? -5.566 1.08 -8.633 1 91.38 85 ARG B CA 1
ATOM 1614 C C . ARG B 1 85 ? -5.766 0.477 -7.25 1 91.38 85 ARG B C 1
ATOM 1616 O O . ARG B 1 85 ? -6.098 1.188 -6.297 1 91.38 85 ARG B O 1
ATOM 1623 N N . GLU B 1 86 ? -5.574 -0.799 -7.164 1 90.81 86 GLU B N 1
ATOM 1624 C CA . GLU B 1 86 ? -5.754 -1.495 -5.895 1 90.81 86 GLU B CA 1
ATOM 1625 C C . GLU B 1 86 ? -4.828 -0.926 -4.82 1 90.81 86 GLU B C 1
ATOM 1627 O O . GLU B 1 86 ? -5.188 -0.893 -3.641 1 90.81 86 GLU B O 1
ATOM 1632 N N . LEU B 1 87 ? -3.701 -0.463 -5.23 1 90.56 87 LEU B N 1
ATOM 1633 C CA . LEU B 1 87 ? -2.697 0.05 -4.305 1 90.56 87 LEU B CA 1
ATOM 1634 C C . LEU B 1 87 ? -2.914 1.535 -4.035 1 90.56 87 LEU B C 1
ATOM 1636 O O . LEU B 1 87 ? -2.148 2.154 -3.295 1 90.56 87 LEU B O 1
ATOM 1640 N N . GLY B 1 88 ? -3.914 2.152 -4.695 1 85.56 88 GLY B N 1
ATOM 1641 C CA . GLY B 1 88 ? -4.297 3.521 -4.383 1 85.56 88 GLY B CA 1
ATOM 1642 C C . GLY B 1 88 ? -3.717 4.539 -5.348 1 85.56 88 GLY B C 1
ATOM 1643 O O . GLY B 1 88 ? -3.746 5.742 -5.082 1 85.56 88 GLY B O 1
ATOM 1644 N N . TYR B 1 89 ? -3.162 4.074 -6.402 1 88.56 89 TYR B N 1
ATOM 1645 C CA . TYR B 1 89 ? -2.609 4.969 -7.414 1 88.56 89 TYR B CA 1
ATOM 1646 C C . TYR B 1 89 ? -3.525 5.047 -8.633 1 88.56 89 TYR B C 1
ATOM 1648 O O . TYR B 1 89 ? -4.41 4.207 -8.805 1 88.56 89 TYR B O 1
ATOM 1656 N N . SER B 1 90 ? -3.238 6.082 -9.359 1 85.88 90 SER B N 1
ATOM 1657 C CA . SER B 1 90 ? -3.982 6.191 -10.609 1 85.88 90 SER B CA 1
ATOM 1658 C C . SER B 1 90 ? -3.631 5.055 -11.57 1 85.88 90 SER B C 1
ATOM 1660 O O . SER B 1 90 ? -2.453 4.758 -11.781 1 85.88 90 SER B O 1
ATOM 1662 N N . PRO B 1 91 ? -4.664 4.43 -12.102 1 89.88 91 PRO B N 1
ATOM 1663 C CA . PRO B 1 91 ? -4.375 3.389 -13.094 1 89.88 91 PRO B CA 1
ATOM 1664 C C . PRO B 1 91 ? -3.811 3.955 -14.391 1 89.88 91 PRO B C 1
ATOM 1666 O O . PRO B 1 91 ? -3.223 3.217 -15.188 1 89.88 91 PRO B O 1
ATOM 1669 N N . TYR B 1 92 ? -4.098 5.285 -14.453 1 87.75 92 TYR B N 1
ATOM 1670 C CA . TYR B 1 92 ? -3.602 5.906 -15.672 1 87.75 92 TYR B CA 1
ATOM 1671 C C . TYR B 1 92 ? -2.094 6.109 -15.609 1 87.75 92 TYR B C 1
ATOM 1673 O O . TYR B 1 92 ? -1.577 6.648 -14.625 1 87.75 92 TYR B O 1
ATOM 1681 N N . GLY B 1 93 ? -1.345 5.48 -16.438 1 88.38 93 GLY B N 1
ATOM 1682 C CA . GLY B 1 93 ? 0.103 5.609 -16.469 1 88.38 93 GLY B CA 1
ATOM 1683 C C . GLY B 1 93 ? 0.825 4.387 -15.938 1 88.38 93 GLY B C 1
ATOM 1684 O O . GLY B 1 93 ? 2.053 4.387 -15.82 1 88.38 93 GLY B O 1
ATOM 1685 N N . ALA B 1 94 ? 0.03 3.471 -15.445 1 93.5 94 ALA B N 1
ATOM 1686 C CA . ALA B 1 94 ? 0.642 2.232 -14.969 1 93.5 94 ALA B CA 1
ATOM 1687 C C . ALA B 1 94 ? 1.488 1.582 -16.062 1 93.5 94 ALA B C 1
ATOM 1689 O O . ALA B 1 94 ? 1.115 1.597 -17.234 1 93.5 94 ALA B O 1
ATOM 1690 N N . MET B 1 95 ? 2.59 1.045 -15.672 1 94.75 95 MET B N 1
ATOM 1691 C CA . MET B 1 95 ? 3.471 0.321 -16.578 1 94.75 95 MET B CA 1
ATOM 1692 C C . MET B 1 95 ? 3.844 -1.042 -16.016 1 94.75 95 MET B C 1
ATOM 1694 O O . MET B 1 95 ? 4.398 -1.128 -14.914 1 94.75 95 MET B O 1
ATOM 1698 N N . PRO B 1 96 ? 3.449 -2.084 -16.797 1 94.06 96 PRO B N 1
ATOM 1699 C CA . PRO B 1 96 ? 3.939 -3.395 -16.359 1 94.06 96 PRO B CA 1
ATOM 1700 C C . PRO B 1 96 ? 5.453 -3.535 -16.516 1 94.06 96 PRO B C 1
ATOM 1702 O O . PRO B 1 96 ? 6.035 -3.018 -17.469 1 94.06 96 PRO B O 1
ATOM 1705 N N . THR B 1 97 ? 6.074 -4.113 -15.477 1 90.88 97 THR B N 1
ATOM 1706 C CA . THR B 1 97 ? 7.5 -4.422 -15.555 1 90.88 97 THR B CA 1
ATOM 1707 C C . THR B 1 97 ? 7.746 -5.902 -15.281 1 90.88 97 THR B C 1
ATOM 1709 O O . THR B 1 97 ? 6.883 -6.594 -14.734 1 90.88 97 THR B O 1
ATOM 1712 N N . TYR B 1 98 ? 8.961 -6.363 -15.672 1 83.12 98 TYR B N 1
ATOM 1713 C CA . TYR B 1 98 ? 9.336 -7.766 -15.531 1 83.12 98 TYR B CA 1
ATOM 1714 C C . TYR B 1 98 ? 10.742 -7.906 -14.977 1 83.12 98 TYR B C 1
ATOM 1716 O O . TYR B 1 98 ? 11.648 -7.176 -15.383 1 83.12 98 TYR B O 1
ATOM 1724 N N . GLY B 1 99 ? 10.867 -8.867 -14.031 1 69.62 99 GLY B N 1
ATOM 1725 C CA . GLY B 1 99 ? 12.188 -9.328 -13.648 1 69.62 99 GLY B CA 1
ATOM 1726 C C . GLY B 1 99 ? 13.031 -8.25 -13 1 69.62 99 GLY B C 1
ATOM 1727 O O . GLY B 1 99 ? 14.195 -8.484 -12.656 1 69.62 99 GLY B O 1
ATOM 1728 N N . CYS B 1 100 ? 12.633 -7.109 -12.844 1 59.22 100 CYS B N 1
ATOM 1729 C CA . CYS B 1 100 ? 13.492 -5.984 -12.5 1 59.22 100 CYS B CA 1
ATOM 1730 C C . CYS B 1 100 ? 13.805 -5.973 -11.008 1 59.22 100 CYS B C 1
ATOM 1732 O O . CYS B 1 100 ? 14.758 -5.32 -10.578 1 59.22 100 CYS B O 1
ATOM 1734 N N . TYR B 1 101 ? 13.07 -6.684 -10.414 1 62.28 101 TYR B N 1
ATOM 1735 C CA . TYR B 1 101 ? 13.258 -6.516 -8.977 1 62.28 101 TYR B CA 1
ATOM 1736 C C . TYR B 1 101 ? 13.852 -7.77 -8.352 1 62.28 101 TYR B C 1
ATOM 1738 O O . TYR B 1 101 ? 13.688 -8.875 -8.875 1 62.28 101 TYR B O 1
ATOM 1746 N N . THR B 1 102 ? 14.875 -7.621 -7.531 1 57.94 102 THR B N 1
ATOM 1747 C CA . THR B 1 102 ? 15.664 -8.695 -6.938 1 57.94 102 THR B CA 1
ATOM 1748 C C . THR B 1 102 ? 14.758 -9.766 -6.332 1 57.94 102 THR B C 1
ATOM 1750 O O . THR B 1 102 ? 13.617 -9.484 -5.961 1 57.94 102 THR B O 1
ATOM 1753 N N . GLU B 1 103 ? 15.188 -11.031 -6.566 1 55 103 GLU B N 1
ATOM 1754 C CA . GLU B 1 103 ? 14.523 -12.227 -6.055 1 55 103 GLU B CA 1
ATOM 1755 C C . GLU B 1 103 ? 14.289 -12.125 -4.551 1 55 103 GLU B C 1
ATOM 1757 O O . GLU B 1 103 ? 15.227 -11.883 -3.787 1 55 103 GLU B O 1
ATOM 1762 N N . GLY B 1 104 ? 13.453 -11.359 -4.184 1 49.41 104 GLY B N 1
ATOM 1763 C CA . GLY B 1 104 ? 13.219 -11.484 -2.754 1 49.41 104 GLY B CA 1
ATOM 1764 C C . GLY B 1 104 ? 13.125 -12.922 -2.285 1 49.41 104 GLY B C 1
ATOM 1765 O O . GLY B 1 104 ? 13.156 -13.852 -3.098 1 49.41 104 GLY B O 1
ATOM 1766 N N . GLN B 1 105 ? 13.578 -13.242 -1.132 1 50.31 105 GLN B N 1
ATOM 1767 C CA . GLN B 1 105 ? 13.406 -14.508 -0.437 1 50.31 105 GLN B CA 1
ATOM 1768 C C . GLN B 1 105 ? 12 -15.062 -0.649 1 50.31 105 GLN B C 1
ATOM 1770 O O . GLN B 1 105 ? 11.562 -15.969 0.07 1 50.31 105 GLN B O 1
ATOM 1775 N N . LEU B 1 106 ? 11.305 -14.57 -1.657 1 56.34 106 LEU B N 1
ATOM 1776 C CA . LEU B 1 106 ? 9.875 -14.805 -1.457 1 56.34 106 LEU B CA 1
ATOM 1777 C C . LEU B 1 106 ? 9.359 -15.852 -2.434 1 56.34 106 LEU B C 1
ATOM 1779 O O . LEU B 1 106 ? 9.945 -16.062 -3.494 1 56.34 106 LEU B O 1
ATOM 1783 N N . SER B 1 107 ? 8.57 -16.719 -1.916 1 65.06 107 SER B N 1
ATOM 1784 C CA . SER B 1 107 ? 7.762 -17.688 -2.645 1 65.06 107 SER B CA 1
ATOM 1785 C C . SER B 1 107 ? 7.074 -17.047 -3.844 1 65.06 107 SER B C 1
ATOM 1787 O O . SER B 1 107 ? 6.648 -15.891 -3.771 1 65.06 107 SER B O 1
ATOM 1789 N N . PHE B 1 108 ? 7.391 -17.688 -5.02 1 72.56 108 PHE B N 1
ATOM 1790 C CA . PHE B 1 108 ? 6.688 -17.234 -6.219 1 72.56 108 PHE B CA 1
ATOM 1791 C C . PHE B 1 108 ? 5.438 -18.078 -6.453 1 72.56 108 PHE B C 1
ATOM 1793 O O . PHE B 1 108 ? 5.473 -19.297 -6.312 1 72.56 108 PHE B O 1
ATOM 1800 N N . GLY B 1 109 ? 4.367 -17.422 -6.492 1 76 109 GLY B N 1
ATOM 1801 C CA . GLY B 1 109 ? 3.164 -18.062 -7.004 1 76 109 GLY B CA 1
ATOM 1802 C C . GLY B 1 109 ? 2.994 -17.906 -8.5 1 76 109 GLY B C 1
ATOM 1803 O O . GLY B 1 109 ? 2.723 -16.797 -8.984 1 76 109 GLY B O 1
ATOM 1804 N N . ILE B 1 110 ? 3.355 -18.953 -9.219 1 70.19 110 ILE B N 1
ATOM 1805 C CA . ILE B 1 110 ? 3.113 -18.953 -10.656 1 70.19 110 ILE B CA 1
ATOM 1806 C C . ILE B 1 110 ? 1.609 -18.969 -10.93 1 70.19 110 ILE B C 1
ATOM 1808 O O . ILE B 1 110 ? 0.878 -19.797 -10.367 1 70.19 110 ILE B O 1
ATOM 1812 N N . THR B 1 111 ? 1.227 -18 -11.719 1 79.25 111 THR B N 1
ATOM 1813 C CA . THR B 1 111 ? -0.191 -17.906 -12.047 1 79.25 111 THR B CA 1
ATOM 1814 C C . THR B 1 111 ? -0.39 -17.172 -13.367 1 79.25 111 THR B C 1
ATOM 1816 O O . THR B 1 111 ? 0.563 -16.625 -13.93 1 79.25 111 THR B O 1
ATOM 1819 N N . SER B 1 112 ? -1.537 -17.375 -13.828 1 86.88 112 SER B N 1
ATOM 1820 C CA . SER B 1 112 ? -1.973 -16.547 -14.945 1 86.88 112 SER B CA 1
ATOM 1821 C C . SER B 1 112 ? -3.115 -15.625 -14.539 1 86.88 112 SER B C 1
ATOM 1823 O O . SER B 1 112 ? -4.207 -16.094 -14.203 1 86.88 112 SER B O 1
ATOM 1825 N N . ILE B 1 113 ? -2.779 -14.414 -14.516 1 91.62 113 ILE B N 1
ATOM 1826 C CA . ILE B 1 113 ? -3.791 -13.406 -14.227 1 91.62 113 ILE B CA 1
ATOM 1827 C C . ILE B 1 113 ? -4.145 -12.641 -15.5 1 91.62 113 ILE B C 1
ATOM 1829 O O . ILE B 1 113 ? -3.256 -12.25 -16.266 1 91.62 113 ILE B O 1
ATOM 1833 N N . ASN B 1 114 ? -5.43 -12.547 -15.711 1 95.62 114 ASN B N 1
ATOM 1834 C CA . ASN B 1 114 ? -5.91 -11.836 -16.891 1 95.62 114 ASN B CA 1
ATOM 1835 C C . ASN B 1 114 ? -7.027 -10.859 -16.547 1 95.62 114 ASN B C 1
ATOM 1837 O O . ASN B 1 114 ? -8.195 -11.242 -16.453 1 95.62 114 ASN B O 1
ATOM 1841 N N . CYS B 1 115 ? -6.66 -9.578 -16.484 1 97.25 115 CYS B N 1
ATOM 1842 C CA . CYS B 1 115 ? -7.625 -8.539 -16.141 1 97.25 115 CYS B CA 1
ATOM 1843 C C . CYS B 1 115 ? -8.164 -7.848 -17.375 1 97.25 115 CYS B C 1
ATOM 1845 O O . CYS B 1 115 ? -7.508 -7.852 -18.422 1 97.25 115 CYS B O 1
ATOM 1847 N N . THR B 1 116 ? -9.32 -7.203 -17.25 1 97.12 116 THR B N 1
ATOM 1848 C CA . THR B 1 116 ? -9.867 -6.348 -18.297 1 97.12 116 THR B CA 1
ATOM 1849 C C . THR B 1 116 ? -9.438 -4.898 -18.094 1 97.12 116 THR B C 1
ATOM 1851 O O . THR B 1 116 ? -9.57 -4.07 -19 1 97.12 116 THR B O 1
ATOM 1854 N N . GLY B 1 117 ? -8.922 -4.582 -16.922 1 95.56 117 GLY B N 1
ATOM 1855 C CA . GLY B 1 117 ? -8.469 -3.236 -16.609 1 95.56 117 GLY B CA 1
ATOM 1856 C C . GLY B 1 117 ? -9.414 -2.477 -15.703 1 95.56 117 GLY B C 1
ATOM 1857 O O . GLY B 1 117 ? -9.047 -1.452 -15.125 1 95.56 117 GLY B O 1
ATOM 1858 N N . SER B 1 118 ? -10.719 -2.963 -15.453 1 94.5 118 SER B N 1
ATOM 1859 C CA . SER B 1 118 ? -11.727 -2.225 -14.695 1 94.5 118 SER B CA 1
ATOM 1860 C C . SER B 1 118 ? -11.914 -2.814 -13.305 1 94.5 118 SER B C 1
ATOM 1862 O O . SER B 1 118 ? -12.57 -2.213 -12.453 1 94.5 118 SER B O 1
ATOM 1864 N N . GLU B 1 119 ? -11.305 -3.941 -13.016 1 96.5 119 GLU B N 1
ATOM 1865 C CA . GLU B 1 119 ? -11.445 -4.59 -11.711 1 96.5 119 GLU B CA 1
ATOM 1866 C C . GLU B 1 119 ? -10.828 -3.742 -10.602 1 96.5 119 GLU B C 1
ATOM 1868 O O . GLU B 1 119 ? -9.914 -2.953 -10.852 1 96.5 119 GLU B O 1
ATOM 1873 N N . ASN B 1 120 ? -11.258 -3.93 -9.344 1 92.31 120 ASN B N 1
ATOM 1874 C CA . ASN B 1 120 ? -10.766 -3.172 -8.203 1 92.31 120 ASN B CA 1
ATOM 1875 C C . ASN B 1 120 ? -9.617 -3.9 -7.504 1 92.31 120 ASN B C 1
ATOM 1877 O O . ASN B 1 120 ? -8.898 -3.303 -6.703 1 92.31 120 ASN B O 1
ATOM 1881 N N . ALA B 1 121 ? -9.531 -5.176 -7.789 1 94.12 121 ALA B N 1
ATOM 1882 C CA . ALA B 1 121 ? -8.477 -5.988 -7.195 1 94.12 121 ALA B CA 1
ATOM 1883 C C . ALA B 1 121 ? -8 -7.0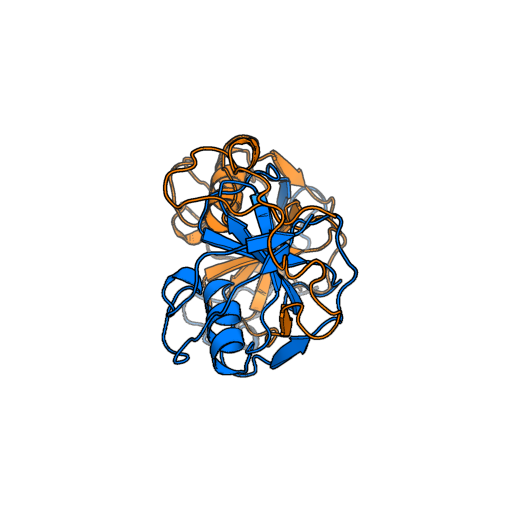62 -8.172 1 94.12 121 ALA B C 1
ATOM 1885 O O . ALA B 1 121 ? -8.781 -7.574 -8.969 1 94.12 121 ALA B O 1
ATOM 1886 N N . LEU B 1 122 ? -6.766 -7.449 -8.078 1 94.19 122 LEU B N 1
ATOM 1887 C CA . LEU B 1 122 ? -6.191 -8.469 -8.953 1 94.19 122 LEU B CA 1
ATOM 1888 C C . LEU B 1 122 ? -6.93 -9.789 -8.805 1 94.19 122 LEU B C 1
ATOM 1890 O O . LEU B 1 122 ? -7.152 -10.5 -9.789 1 94.19 122 LEU B O 1
ATOM 1894 N N . LEU B 1 123 ? -7.348 -10.102 -7.551 1 91.38 123 LEU B N 1
ATOM 1895 C CA . LEU B 1 123 ? -7.988 -11.391 -7.305 1 91.38 123 LEU B CA 1
ATOM 1896 C C . LEU B 1 123 ? -9.383 -11.43 -7.926 1 91.38 123 LEU B C 1
ATOM 1898 O O . LEU B 1 123 ? -9.992 -12.5 -8.016 1 91.38 123 LEU B O 1
ATOM 1902 N N . ASN B 1 124 ? -9.891 -10.281 -8.328 1 93.81 124 ASN B N 1
ATOM 1903 C CA . ASN B 1 124 ? -11.172 -10.227 -9.023 1 93.81 124 ASN B CA 1
ATOM 1904 C C . ASN B 1 124 ? -11.008 -10.469 -10.523 1 93.81 124 ASN B C 1
ATOM 1906 O O . ASN B 1 124 ? -11.992 -10.562 -11.25 1 93.81 124 ASN B O 1
ATOM 1910 N N . CYS B 1 125 ? -9.852 -10.555 -10.961 1 94.69 125 CYS B N 1
ATOM 1911 C CA . CYS B 1 125 ? -9.586 -10.875 -12.359 1 94.69 125 CYS B CA 1
ATOM 1912 C C . CYS B 1 125 ? -9.609 -12.383 -12.586 1 94.69 125 CYS B C 1
ATOM 1914 O O . CYS B 1 125 ? -9.516 -13.164 -11.633 1 94.69 125 CYS B O 1
ATOM 1916 N N . SER B 1 126 ? -9.852 -12.797 -13.883 1 93.81 126 SER B N 1
ATOM 1917 C CA . SER B 1 126 ? -9.641 -14.203 -14.211 1 93.81 126 SER B CA 1
ATOM 1918 C C . SER B 1 126 ? -8.219 -14.641 -13.875 1 93.81 126 SER B C 1
ATOM 1920 O O . SER B 1 126 ? -7.258 -13.938 -14.195 1 93.81 126 SER B O 1
ATOM 1922 N N . HIS B 1 127 ? -8.102 -15.695 -13.125 1 88.44 127 HIS B N 1
ATOM 1923 C CA . HIS B 1 127 ? -6.77 -16.156 -12.75 1 88.44 127 HIS B CA 1
ATOM 1924 C C . HIS B 1 127 ? -6.762 -17.656 -12.492 1 88.44 127 HIS B C 1
ATOM 1926 O O . HIS B 1 127 ? -7.797 -18.25 -12.164 1 88.44 127 HIS B O 1
ATOM 1932 N N . SER B 1 128 ? -5.625 -18.281 -12.68 1 82.44 128 SER B N 1
ATOM 1933 C CA . SER B 1 128 ? -5.434 -19.672 -12.281 1 82.44 128 SER B CA 1
ATOM 1934 C C . SER B 1 128 ? -4.961 -19.766 -10.836 1 82.44 128 SER B C 1
ATOM 1936 O O . SER B 1 128 ? -4.473 -18.781 -10.266 1 82.44 128 SER B O 1
ATOM 1938 N N . ASN B 1 129 ? -5.125 -20.891 -10.242 1 74.38 129 ASN B N 1
ATOM 1939 C CA . ASN B 1 129 ? -4.57 -21.109 -8.914 1 74.38 129 ASN B CA 1
ATOM 1940 C C . ASN B 1 129 ? -3.045 -21.062 -8.922 1 74.38 129 ASN B C 1
ATOM 1942 O O . ASN B 1 129 ? -2.41 -21.562 -9.852 1 74.38 129 ASN B O 1
ATOM 1946 N N . PRO B 1 130 ? -2.547 -20.312 -7.945 1 72.19 130 PRO B N 1
ATOM 1947 C CA . PRO B 1 130 ? -1.086 -20.188 -7.938 1 72.19 130 PRO B CA 1
ATOM 1948 C C . PRO B 1 130 ? -0.39 -21.516 -7.629 1 72.19 130 PRO B C 1
ATOM 1950 O O . PRO B 1 130 ? -0.886 -22.312 -6.824 1 72.19 130 PRO B O 1
ATOM 1953 N N . VAL B 1 131 ? 0.696 -21.781 -8.422 1 68.69 131 VAL B N 1
ATOM 1954 C CA . VAL B 1 131 ? 1.654 -22.844 -8.117 1 68.69 131 VAL B CA 1
ATOM 1955 C C . VAL B 1 131 ? 2.906 -22.234 -7.484 1 68.69 131 VAL B C 1
ATOM 1957 O O . VAL B 1 131 ? 3.439 -21.234 -7.977 1 68.69 131 VAL B O 1
ATOM 1960 N N . TYR B 1 132 ? 3.316 -22.688 -6.301 1 69.06 132 TYR B N 1
ATOM 1961 C CA . TYR B 1 132 ? 4.375 -22.031 -5.539 1 69.06 132 TYR B CA 1
ATOM 1962 C C . TYR B 1 132 ? 5.723 -22.688 -5.809 1 69.06 132 TYR B C 1
ATOM 1964 O O . TYR B 1 132 ? 5.816 -23.922 -5.902 1 69.06 132 TYR B O 1
ATOM 1972 N N . ILE B 1 133 ? 6.57 -21.703 -6.199 1 62.06 133 ILE B N 1
ATOM 1973 C CA . ILE B 1 133 ? 7.938 -22.172 -6.406 1 62.06 133 ILE B CA 1
ATOM 1974 C C . ILE B 1 133 ? 8.852 -21.562 -5.336 1 62.06 133 ILE B C 1
ATOM 1976 O O . ILE B 1 133 ? 8.742 -20.375 -5.016 1 62.06 133 ILE B O 1
ATOM 1980 N N . VAL B 1 134 ? 9.383 -22.234 -4.398 1 54.12 134 VAL B N 1
ATOM 1981 C CA . VAL B 1 134 ? 10.289 -21.75 -3.359 1 54.12 134 VAL B CA 1
ATOM 1982 C C . VAL B 1 134 ? 11.742 -21.906 -3.82 1 54.12 134 VAL B C 1
ATOM 1984 O O . VAL B 1 134 ? 12.062 -22.844 -4.547 1 54.12 134 VAL B O 1
#

Secondary structure (DSSP, 8-state):
--EE---TT-SSGGGS----SS------GGGBEEEE--S-B-TT-EEEESSSSTTEEEEEEEETTEEEEEE-TT--HHHHHHHHHHTTB-STT-EEEES-S---S--EEE--EE--S--SSGGGSEEPPPEEE-/--EE---TT-SSGGGS----SS------GGGBEEEE--S-B-TT-EEEESSSSTTEEEEEEEETTEEEEEE-TT--HHHHHHHHHHTTB-STT-EEEES-S---S--EEE--EE--S--SSGGGSEEPPPEEE-

InterPro domains:
  IPR001190 SRCR domain [PF00530] (50-129)
  IPR001190 SRCR domain [PR00258] (46-62)
  IPR001190 SRCR domain [PR00258] (65-76)
  IPR001190 SRCR domain [PR00258] (80-90)
  IPR001190 SRCR domain [PR00258] (111-125)
  IPR001190 SRCR domain [PS50287] (1-38)
  IPR001190 SRCR domain [PS50287] (46-134)
  IPR001190 SRCR domain [SM00202] (46-134)
  IPR036772 SRCR-like domain superfamily [G3DSA:3.10.250.10] (39-132)
  IPR036772 SRCR-like domain superfamily [SSF56487] (43-129)

Nearest PDB structures (foldseek):
  6j02-assembly2_B  TM=8.696E-01  e=1.319E-06  Mus musculus
  1by2-assembly1_A  TM=8.683E-01  e=4.221E-06  Homo sapiens
  7c00-assembly1_A  TM=8.866E-01  e=9.165E-06  Homo sapiens
  6sa4-assembly1_A  TM=8.386E-01  e=7.078E-06  Homo sapiens
  7dpx-assembly1_A  TM=8.827E-01  e=2.264E-05  Homo sapiens

Sequence (268 aa):
MSSVYCSNSAASLLDCSYNSLSAITSCGDLNRAGVICLDACDDGNLRLSGSSAEYAGRVEICIESYWTSLCDQNWDLKDAQVACRELGYSPYGAMPTYGCYTEGQLSFGITSINCTGSENALLNCSHSNPVYIVMSSVYCSNSAASLLDCSYNSLSAITSCGDLNRAGVICLDACDDGNLRLSGSSAEYAGRVEICIESYWTSLCDQNWDLKDAQVACRELGYSPYGAMPTYGCYTEGQLSFGITSINCTGSENALLNCSHSNPVYIV

Radius of gyration: 20.05 Å; Cα contacts (8 Å, |Δi|>4): 701; chains: 2; bounding box: 29×68×39 Å